Protein AF-0000000074541300 (afdb_homodimer)

InterPro domains:
  IPR025597 Protein of unknown function DUF4345 [PF14248] (5-123)

pLDDT: mean 95.95, std 5.57, range [66.25, 98.94]

Organism: Cytophaga hutchinsonii (strain ATCC 33406 / DSM 1761 / CIP 103989 / NBRC 15051 / NCIMB 9469 / D465) (NCBI:txid269798)

Structure (mmCIF, N/CA/C/O backbone):
data_AF-0000000074541300-model_v1
#
loop_
_entity.id
_entity.type
_entity.pdbx_description
1 polymer 'DUF4345 domain-containing protein'
#
loop_
_atom_site.group_PDB
_atom_site.id
_atom_site.type_symbol
_atom_site.label_atom_id
_atom_site.label_alt_id
_atom_site.label_comp_id
_atom_site.label_asym_id
_atom_site.label_entity_id
_atom_site.label_seq_id
_atom_site.pdbx_PDB_ins_code
_atom_site.Cartn_x
_atom_site.Cartn_y
_atom_site.Cartn_z
_atom_site.occupancy
_atom_site.B_iso_or_equiv
_atom_site.auth_seq_id
_atom_site.auth_comp_id
_atom_site.auth_asym_id
_atom_site.auth_atom_id
_atom_site.pdbx_PDB_model_num
ATOM 1 N N . MET A 1 1 ? -12.82 20.031 12.25 1 74.69 1 MET A N 1
ATOM 2 C CA . MET A 1 1 ? -13.203 19.078 13.289 1 74.69 1 MET A CA 1
ATOM 3 C C . MET A 1 1 ? -13.625 17.75 12.672 1 74.69 1 MET A C 1
ATOM 5 O O . MET A 1 1 ? -14.195 17.719 11.578 1 74.69 1 MET A O 1
ATOM 9 N N . LYS A 1 2 ? -13.203 16.594 13.375 1 81.56 2 LYS A N 1
ATOM 10 C CA . LYS A 1 2 ? -13.633 15.258 12.961 1 81.56 2 LYS A CA 1
ATOM 11 C C . LYS A 1 2 ? -15.109 15.031 13.273 1 81.56 2 LYS A C 1
ATOM 13 O O . LYS A 1 2 ? -15.531 15.188 14.422 1 81.56 2 LYS A O 1
ATOM 18 N N . THR A 1 3 ? -15.914 14.82 12.383 1 91.25 3 THR A N 1
ATOM 19 C CA . THR A 1 3 ? -17.328 14.516 12.555 1 91.25 3 THR A CA 1
ATOM 20 C C . THR A 1 3 ? -17.531 13.047 12.898 1 91.25 3 THR A C 1
ATOM 22 O O . THR A 1 3 ? -16.625 12.234 12.727 1 91.25 3 THR A O 1
ATOM 25 N N . LYS A 1 4 ? -18.797 12.734 13.391 1 95.56 4 LYS A N 1
ATOM 26 C CA . LYS A 1 4 ? -19.141 11.352 13.695 1 95.56 4 LYS A CA 1
ATOM 27 C C . LYS A 1 4 ? -19.078 10.477 12.445 1 95.56 4 LYS A C 1
ATOM 29 O O . LYS A 1 4 ? -18.672 9.32 12.516 1 95.56 4 LYS A O 1
ATOM 34 N N . ILE A 1 5 ? -19.484 11.031 11.336 1 96.38 5 ILE A N 1
ATOM 35 C CA . ILE A 1 5 ? -19.5 10.312 10.062 1 96.38 5 ILE A CA 1
ATOM 36 C C . ILE A 1 5 ? -18.078 9.953 9.656 1 96.38 5 ILE A C 1
ATOM 38 O O . ILE A 1 5 ? -17.797 8.82 9.258 1 96.38 5 ILE A O 1
ATOM 42 N N . THR A 1 6 ? -17.203 10.914 9.758 1 97.69 6 THR A N 1
ATOM 43 C CA . THR A 1 6 ? -15.797 10.68 9.422 1 97.69 6 THR A CA 1
ATOM 44 C C . THR A 1 6 ? -15.195 9.625 10.344 1 97.69 6 THR A C 1
ATOM 46 O O . THR A 1 6 ? -14.438 8.758 9.891 1 97.69 6 THR A O 1
ATOM 49 N N . ARG A 1 7 ? -15.539 9.727 11.562 1 97.69 7 ARG A N 1
ATOM 50 C CA . ARG A 1 7 ? -15.031 8.766 12.539 1 97.69 7 ARG A CA 1
ATOM 51 C C . ARG A 1 7 ? -15.477 7.344 12.188 1 97.69 7 ARG A C 1
ATOM 53 O O . ARG A 1 7 ? -14.656 6.43 12.125 1 97.69 7 ARG A O 1
ATOM 60 N N . PHE A 1 8 ? -16.672 7.129 12.016 1 98.19 8 PHE A N 1
ATOM 61 C CA . PHE A 1 8 ? -17.219 5.809 11.719 1 98.19 8 PHE A CA 1
ATOM 62 C C . PHE A 1 8 ? -16.672 5.289 10.391 1 98.19 8 PHE A C 1
ATOM 64 O O . PHE A 1 8 ? -16.422 4.09 10.242 1 98.19 8 PHE A O 1
ATOM 71 N N . PHE A 1 9 ? -16.625 6.211 9.445 1 98.75 9 PHE A N 1
ATOM 72 C CA . PHE A 1 9 ? -16.078 5.836 8.148 1 98.75 9 PHE A CA 1
ATOM 73 C C . PHE A 1 9 ? -14.648 5.312 8.305 1 98.75 9 PHE A C 1
ATOM 75 O O . PHE A 1 9 ? -14.312 4.246 7.773 1 98.75 9 PHE A O 1
ATOM 82 N N . LEU A 1 10 ? -13.797 6.012 9.016 1 98.88 10 LEU A N 1
ATOM 83 C CA . LEU A 1 10 ? -12.398 5.629 9.188 1 98.88 10 LEU A CA 1
ATOM 84 C C . LEU A 1 10 ? -12.289 4.32 9.961 1 98.88 10 LEU A C 1
ATOM 86 O O . LEU A 1 10 ? -11.406 3.506 9.688 1 98.88 10 LEU A O 1
ATOM 90 N N . MET A 1 11 ? -13.156 4.121 10.922 1 98.69 11 MET A N 1
ATOM 91 C CA . MET A 1 11 ? -13.148 2.855 11.656 1 98.69 11 MET A CA 1
ATOM 92 C C . MET A 1 11 ? -13.484 1.689 10.734 1 98.69 11 MET A C 1
ATOM 94 O O . MET A 1 11 ? -12.82 0.653 10.773 1 98.69 11 MET A O 1
ATOM 98 N N . PHE A 1 12 ? -14.484 1.91 9.891 1 98.75 12 PHE A N 1
ATOM 99 C CA . PHE A 1 12 ? -14.891 0.872 8.953 1 98.75 12 PHE A CA 1
ATOM 100 C C . PHE A 1 12 ? -13.789 0.596 7.938 1 98.75 12 PHE A C 1
ATOM 102 O O . PHE A 1 12 ? -13.43 -0.559 7.707 1 98.75 12 PHE A O 1
ATOM 109 N N . ALA A 1 13 ? -13.281 1.678 7.293 1 98.88 13 ALA A N 1
ATOM 110 C CA . ALA A 1 13 ? -12.219 1.554 6.293 1 98.88 13 ALA A CA 1
ATOM 111 C C . ALA A 1 13 ? -10.969 0.918 6.891 1 98.88 13 ALA A C 1
ATOM 113 O O . ALA A 1 13 ? -10.336 0.072 6.262 1 98.88 13 ALA A O 1
ATOM 114 N N . GLY A 1 14 ? -10.625 1.374 8.148 1 98.88 14 GLY A N 1
ATOM 115 C CA . GLY A 1 14 ? -9.469 0.818 8.828 1 98.88 14 GLY A CA 1
ATOM 116 C C . GLY A 1 14 ? -9.617 -0.656 9.148 1 98.88 14 GLY A C 1
ATOM 117 O O . GLY A 1 14 ? -8.695 -1.443 8.914 1 98.88 14 GLY A O 1
ATOM 118 N N . MET A 1 15 ? -10.758 -1.068 9.617 1 98.75 15 MET A N 1
ATOM 119 C CA . MET A 1 15 ? -11.008 -2.461 9.969 1 98.75 15 MET A CA 1
ATOM 120 C C . MET A 1 15 ? -10.984 -3.354 8.734 1 98.75 15 MET A C 1
ATOM 122 O O . MET A 1 15 ? -10.516 -4.492 8.789 1 98.75 15 MET A O 1
ATOM 126 N N . THR A 1 16 ? -11.555 -2.857 7.68 1 98.75 16 THR A N 1
ATOM 127 C CA . THR A 1 16 ? -11.516 -3.592 6.422 1 98.75 16 THR A CA 1
ATOM 128 C C . THR A 1 16 ? -10.078 -3.84 5.977 1 98.75 16 THR A C 1
ATOM 130 O O . THR A 1 16 ? -9.727 -4.961 5.613 1 98.75 16 THR A O 1
ATOM 133 N N . GLY A 1 17 ? -9.273 -2.803 6.016 1 98.75 17 GLY A N 1
ATOM 134 C CA . GLY A 1 17 ? -7.863 -2.939 5.672 1 98.75 17 GLY A CA 1
ATOM 135 C C . GLY A 1 17 ? -7.117 -3.891 6.59 1 98.75 17 GLY A C 1
ATOM 136 O O . GLY A 1 17 ? -6.285 -4.676 6.133 1 98.75 17 GLY A O 1
ATOM 137 N N . ILE A 1 18 ? -7.391 -3.805 7.867 1 98.88 18 ILE A N 1
ATOM 138 C CA . ILE A 1 18 ? -6.746 -4.676 8.844 1 98.88 18 ILE A CA 1
ATOM 139 C C . ILE A 1 18 ? -7.121 -6.129 8.57 1 98.88 18 ILE A C 1
ATOM 141 O O . ILE A 1 18 ? -6.258 -7.012 8.578 1 98.88 18 ILE A O 1
ATOM 145 N N . TYR A 1 19 ? -8.352 -6.359 8.305 1 98.69 19 TYR A N 1
ATOM 146 C CA . TYR A 1 19 ? -8.812 -7.723 8.062 1 98.69 19 TYR A CA 1
ATOM 147 C C . TYR A 1 19 ? -8.148 -8.312 6.824 1 98.69 19 TYR A C 1
ATOM 149 O O . TYR A 1 19 ? -7.578 -9.406 6.879 1 98.69 19 TYR A O 1
ATOM 157 N N . ILE A 1 20 ? -8.25 -7.664 5.719 1 98.31 20 ILE A N 1
ATOM 158 C CA . ILE A 1 20 ? -7.707 -8.164 4.457 1 98.31 20 ILE A CA 1
ATOM 159 C C . ILE A 1 20 ? -6.184 -8.25 4.555 1 98.31 20 ILE A C 1
ATOM 161 O O . ILE A 1 20 ? -5.594 -9.258 4.16 1 98.31 20 ILE A O 1
ATOM 165 N N . GLY A 1 21 ? -5.547 -7.238 5.102 1 98.81 21 GLY A N 1
ATOM 166 C CA . GLY A 1 21 ? -4.098 -7.223 5.25 1 98.81 21 GLY A CA 1
ATOM 167 C C . GLY A 1 21 ? -3.578 -8.344 6.129 1 98.81 21 GLY A C 1
ATOM 168 O O . GLY A 1 21 ? -2.588 -9 5.789 1 98.81 21 GLY A O 1
ATOM 169 N N . ALA A 1 22 ? -4.207 -8.523 7.246 1 98.81 22 ALA A N 1
ATOM 170 C CA . ALA A 1 22 ? -3.793 -9.594 8.148 1 98.81 22 ALA A CA 1
ATOM 171 C C . ALA A 1 22 ? -3.961 -10.961 7.496 1 98.81 22 ALA A C 1
ATOM 173 O O . ALA A 1 22 ? -3.131 -11.859 7.688 1 98.81 22 ALA A O 1
ATOM 174 N N . SER A 1 23 ? -5.031 -11.172 6.812 1 98.38 23 SER A N 1
ATOM 175 C CA . SER A 1 23 ? -5.262 -12.438 6.121 1 98.38 23 SER A CA 1
ATOM 176 C C . SER A 1 23 ? -4.172 -12.711 5.09 1 98.38 23 SER A C 1
ATOM 178 O O . SER A 1 23 ? -3.684 -13.836 4.98 1 98.38 23 SER A O 1
ATOM 180 N N . LEU A 1 24 ? -3.803 -11.688 4.336 1 98.12 24 LEU A N 1
ATOM 181 C CA . LEU A 1 24 ? -2.762 -11.828 3.324 1 98.12 24 LEU A CA 1
ATOM 182 C C . LEU A 1 24 ? -1.401 -12.07 3.973 1 98.12 24 LEU A C 1
ATOM 184 O O . LEU A 1 24 ? -0.572 -12.805 3.436 1 98.12 24 LEU A O 1
ATOM 188 N N . LEU A 1 25 ? -1.183 -11.461 5.082 1 98.69 25 LEU A N 1
ATOM 189 C CA . LEU A 1 25 ? 0.11 -11.57 5.75 1 98.69 25 LEU A CA 1
ATOM 190 C C . LEU A 1 25 ? 0.248 -12.922 6.438 1 98.69 25 LEU A C 1
ATOM 192 O O . LEU A 1 25 ? 1.29 -13.578 6.336 1 98.69 25 LEU A O 1
ATOM 196 N N . PHE A 1 26 ? -0.774 -13.398 7.066 1 98.38 26 PHE A N 1
ATOM 197 C CA . PHE A 1 26 ? -0.598 -14.523 7.98 1 98.38 26 PHE A CA 1
ATOM 198 C C . PHE A 1 26 ? -1.203 -15.789 7.398 1 98.38 26 PHE A C 1
ATOM 200 O O . PHE A 1 26 ? -0.82 -16.906 7.781 1 98.38 26 PHE A O 1
ATOM 207 N N . THR A 1 27 ? -2.203 -15.719 6.531 1 97.31 27 THR A N 1
ATOM 208 C CA . THR A 1 27 ? -2.83 -16.891 5.934 1 97.31 27 THR A CA 1
ATOM 209 C C . THR A 1 27 ? -3.021 -16.703 4.434 1 97.31 27 THR A C 1
ATOM 211 O O . THR A 1 27 ? -4.125 -16.875 3.916 1 97.31 27 THR A O 1
ATOM 214 N N . PRO A 1 28 ? -1.924 -16.438 3.752 1 97.19 28 PRO A N 1
ATOM 215 C CA . PRO A 1 28 ? -2.023 -16.078 2.334 1 97.19 28 PRO A CA 1
ATOM 216 C C . PRO A 1 28 ? -2.566 -17.219 1.476 1 97.19 28 PRO A C 1
ATOM 218 O O . PRO A 1 28 ? -3.33 -16.984 0.537 1 97.19 28 PRO A O 1
ATOM 221 N N . VAL A 1 29 ? -2.268 -18.469 1.775 1 96.31 29 VAL A N 1
ATOM 222 C CA . VAL A 1 29 ? -2.635 -19.609 0.945 1 96.31 29 VAL A CA 1
ATOM 223 C C . VAL A 1 29 ? -4.152 -19.766 0.934 1 96.31 29 VAL A C 1
ATOM 225 O O . VAL A 1 29 ? -4.773 -19.797 -0.131 1 96.31 29 VAL A O 1
ATOM 228 N N . SER A 1 30 ? -4.711 -19.859 2.1 1 95.19 30 SER A N 1
ATOM 229 C CA . SER A 1 30 ? -6.156 -20.047 2.188 1 95.19 30 SER A CA 1
ATOM 230 C C . SER A 1 30 ? -6.91 -18.812 1.719 1 95.19 30 SER A C 1
ATOM 232 O O . SER A 1 30 ? -7.941 -18.922 1.053 1 95.19 30 SER A O 1
ATOM 234 N N . PHE A 1 31 ? -6.426 -17.672 2.029 1 96.25 31 PHE A N 1
ATOM 235 C CA . PHE A 1 31 ? -7.098 -16.438 1.647 1 96.25 31 PHE A CA 1
ATOM 236 C C . PHE A 1 31 ? -7.109 -16.281 0.132 1 96.25 31 PHE A C 1
ATOM 238 O O . PHE A 1 31 ? -8.156 -15.984 -0.456 1 96.25 31 PHE A O 1
ATOM 245 N N . GLU A 1 32 ? -5.98 -16.422 -0.499 1 95.12 32 GLU A N 1
ATOM 246 C CA . GLU A 1 32 ? -5.898 -16.266 -1.949 1 95.12 32 GLU A CA 1
ATOM 247 C C . GLU A 1 32 ? -6.688 -17.359 -2.662 1 95.12 32 GLU A C 1
ATOM 249 O O . GLU A 1 32 ? -7.246 -17.141 -3.734 1 95.12 32 GLU A O 1
ATOM 254 N N . ALA A 1 33 ? -6.668 -18.578 -2.064 1 93.94 33 ALA A N 1
ATOM 255 C CA . ALA A 1 33 ? -7.461 -19.656 -2.637 1 93.94 33 ALA A CA 1
ATOM 256 C C . ALA A 1 33 ? -8.93 -19.266 -2.732 1 93.94 33 ALA A C 1
ATOM 258 O O . ALA A 1 33 ? -9.625 -19.641 -3.684 1 93.94 33 ALA A O 1
ATOM 259 N N . SER A 1 34 ? -9.398 -18.516 -1.767 1 92.5 34 SER A N 1
ATOM 260 C CA . SER A 1 34 ? -10.789 -18.078 -1.755 1 92.5 34 SER A CA 1
ATOM 261 C C . SER A 1 34 ? -11.078 -17.125 -2.91 1 92.5 34 SER A C 1
ATOM 263 O O . SER A 1 34 ? -12.234 -16.953 -3.299 1 92.5 34 SER A O 1
ATOM 265 N N . ALA A 1 35 ? -10.094 -16.578 -3.506 1 93.12 35 ALA A N 1
ATOM 266 C CA . ALA A 1 35 ? -10.234 -15.672 -4.645 1 93.12 35 ALA A CA 1
ATOM 267 C C . ALA A 1 35 ? -9.844 -16.359 -5.945 1 93.12 35 ALA A C 1
ATOM 269 O O . ALA A 1 35 ? -9.688 -15.703 -6.98 1 93.12 35 ALA A O 1
ATOM 270 N N . GLY A 1 36 ? -9.625 -17.641 -5.809 1 91.5 36 GLY A N 1
ATOM 271 C CA . GLY A 1 36 ? -9.312 -18.406 -7.004 1 91.5 36 GLY A CA 1
ATOM 272 C C . GLY A 1 36 ? -7.848 -18.328 -7.391 1 91.5 36 GLY A C 1
ATOM 273 O O . GLY A 1 36 ? -7.488 -18.562 -8.547 1 91.5 36 GLY A O 1
ATOM 274 N N . ILE A 1 37 ? -7.043 -17.922 -6.535 1 91.25 37 ILE A N 1
ATOM 275 C CA . ILE A 1 37 ? -5.605 -17.812 -6.773 1 91.25 37 ILE A CA 1
ATOM 276 C C . ILE A 1 37 ? -4.887 -18.969 -6.078 1 91.25 37 ILE A C 1
ATOM 278 O O . ILE A 1 37 ? -4.727 -18.969 -4.855 1 91.25 37 ILE A O 1
ATOM 282 N N . PRO A 1 38 ? -4.516 -19.891 -6.84 1 88 38 PRO A N 1
ATOM 283 C CA . PRO A 1 38 ? -3.736 -20.969 -6.227 1 88 38 PRO A CA 1
ATOM 284 C C . PRO A 1 38 ? -2.314 -20.547 -5.867 1 88 38 PRO A C 1
ATOM 286 O O . PRO A 1 38 ? -1.528 -20.203 -6.754 1 88 38 PRO A O 1
ATOM 289 N N . VAL A 1 39 ? -2.084 -20.359 -4.609 1 84.5 39 VAL A N 1
ATOM 290 C CA . VAL A 1 39 ? -0.738 -20.047 -4.145 1 84.5 39 VAL A CA 1
ATOM 291 C C . VAL A 1 39 ? 0.035 -21.344 -3.885 1 84.5 39 VAL A C 1
ATOM 293 O O . VAL A 1 39 ? -0.408 -22.188 -3.109 1 84.5 39 VAL A O 1
ATOM 296 N N . THR A 1 40 ? 0.885 -21.594 -4.75 1 77.62 40 THR A N 1
ATOM 297 C CA . THR A 1 40 ? 1.719 -22.781 -4.613 1 77.62 40 THR A CA 1
ATOM 298 C C . THR A 1 40 ? 2.742 -22.594 -3.498 1 77.62 40 THR A C 1
ATOM 300 O O . THR A 1 40 ? 2.754 -21.562 -2.822 1 77.62 40 THR A O 1
ATOM 303 N N . ASP A 1 41 ? 3.551 -23.594 -3.258 1 85.94 41 ASP A N 1
ATOM 304 C CA . ASP A 1 41 ? 4.656 -23.594 -2.305 1 85.94 41 ASP A CA 1
ATOM 305 C C . ASP A 1 41 ? 5.824 -22.75 -2.82 1 85.94 41 ASP A C 1
ATOM 307 O O . ASP A 1 41 ? 6.98 -23.031 -2.504 1 85.94 41 ASP A O 1
ATOM 311 N N . ASN A 1 42 ? 5.445 -21.719 -3.541 1 92.38 42 ASN A N 1
ATOM 312 C CA . ASN A 1 42 ? 6.488 -20.828 -4.031 1 92.38 42 ASN A CA 1
ATOM 313 C C . ASN A 1 42 ? 6.82 -19.734 -3.012 1 92.38 42 ASN A C 1
ATOM 315 O O . ASN A 1 42 ? 6.059 -18.781 -2.842 1 92.38 42 ASN A O 1
ATOM 319 N N . VAL A 1 43 ? 7.977 -19.844 -2.475 1 96.44 43 VAL A N 1
ATOM 320 C CA . VAL A 1 43 ? 8.422 -18.969 -1.396 1 96.44 43 VAL A CA 1
ATOM 321 C C . VAL A 1 43 ? 8.492 -17.531 -1.894 1 96.44 43 VAL A C 1
ATOM 323 O O . VAL A 1 43 ? 8.211 -16.594 -1.143 1 96.44 43 VAL A O 1
ATOM 326 N N . ASN A 1 44 ? 8.844 -17.312 -3.189 1 97.12 44 ASN A N 1
ATOM 327 C CA . ASN A 1 44 ? 8.922 -15.969 -3.764 1 97.12 44 ASN A CA 1
ATOM 328 C C . ASN A 1 44 ? 7.551 -15.312 -3.85 1 97.12 44 ASN A C 1
ATOM 330 O O . ASN A 1 44 ? 7.395 -14.141 -3.512 1 97.12 44 ASN A O 1
ATOM 334 N N . LEU A 1 45 ? 6.605 -16.078 -4.328 1 95.5 45 LEU A N 1
ATOM 335 C CA . LEU A 1 45 ? 5.246 -15.57 -4.43 1 95.5 45 LEU A CA 1
ATOM 336 C C . LEU A 1 45 ? 4.668 -15.281 -3.045 1 95.5 45 LEU A C 1
ATOM 338 O O . LEU A 1 45 ? 3.994 -14.273 -2.844 1 95.5 45 LEU A O 1
ATOM 342 N N . LEU A 1 46 ? 4.922 -16.188 -2.092 1 97.12 46 LEU A N 1
ATOM 343 C CA . LEU A 1 46 ? 4.457 -15.984 -0.726 1 97.12 46 LEU A CA 1
ATOM 344 C C . LEU A 1 46 ? 5.055 -14.711 -0.135 1 97.12 46 LEU A C 1
ATOM 346 O O . LEU A 1 46 ? 4.359 -13.953 0.538 1 97.12 46 LEU A O 1
ATOM 350 N N . SER A 1 47 ? 6.34 -14.508 -0.357 1 97.94 47 SER A N 1
ATOM 351 C CA . SER A 1 47 ? 6.996 -13.289 0.111 1 97.94 47 SER A CA 1
ATOM 352 C C . SER A 1 47 ? 6.312 -12.039 -0.447 1 97.94 47 SER A C 1
ATOM 354 O O . SER A 1 47 ? 6.094 -11.07 0.278 1 97.94 47 SER A O 1
ATOM 356 N N . GLU A 1 48 ? 5.965 -12.023 -1.735 1 96.62 48 GLU A N 1
ATOM 357 C CA . GLU A 1 48 ? 5.293 -10.914 -2.398 1 96.62 48 GLU A CA 1
ATOM 358 C C . GLU A 1 48 ? 3.912 -10.656 -1.795 1 96.62 48 GLU A C 1
ATOM 360 O O . GLU A 1 48 ? 3.547 -9.516 -1.521 1 96.62 48 GLU A O 1
ATOM 365 N N . ILE A 1 49 ? 3.119 -11.703 -1.603 1 97.06 49 ILE A N 1
ATOM 366 C CA . I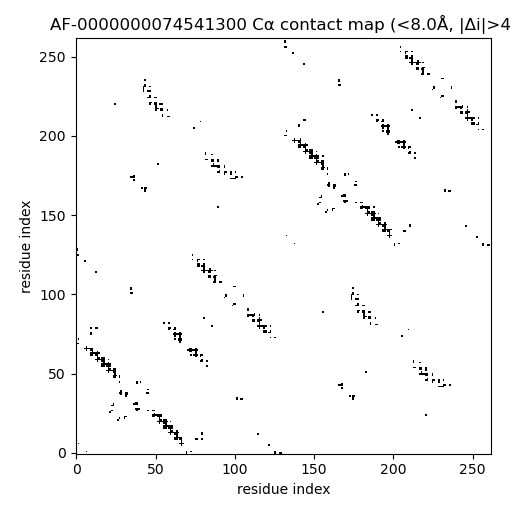LE A 1 49 ? 1.752 -11.586 -1.107 1 97.06 49 ILE A CA 1
ATOM 367 C C . ILE A 1 49 ? 1.767 -11.125 0.346 1 97.06 49 ILE A C 1
ATOM 369 O O . ILE A 1 49 ? 1.027 -10.211 0.72 1 97.06 49 ILE A O 1
ATOM 373 N N . ARG A 1 50 ? 2.623 -11.703 1.185 1 98.38 50 ARG A N 1
ATOM 374 C CA . ARG A 1 50 ? 2.705 -11.32 2.59 1 98.38 50 ARG A CA 1
ATOM 375 C C . ARG A 1 50 ? 3.148 -9.867 2.734 1 98.38 50 ARG A C 1
ATOM 377 O O . ARG A 1 50 ? 2.656 -9.148 3.605 1 98.38 50 ARG A O 1
ATOM 384 N N . SER A 1 51 ? 4.09 -9.477 1.904 1 98.56 51 SER A N 1
ATOM 385 C CA . SER A 1 51 ? 4.586 -8.109 2.018 1 98.56 51 SER A CA 1
ATOM 386 C C . SER A 1 51 ? 3.512 -7.094 1.644 1 98.56 51 SER A C 1
ATOM 388 O O . SER A 1 51 ? 3.355 -6.074 2.314 1 98.56 51 SER A O 1
ATOM 390 N N . SER A 1 52 ? 2.775 -7.332 0.555 1 98.25 52 SER A N 1
ATOM 391 C CA . SER A 1 52 ? 1.663 -6.461 0.185 1 98.25 52 SER A CA 1
ATOM 392 C C . SER A 1 52 ? 0.575 -6.473 1.253 1 98.25 52 SER A C 1
ATOM 394 O O . SER A 1 52 ? 0.006 -5.426 1.576 1 98.25 52 SER A O 1
ATOM 396 N N . GLY A 1 53 ? 0.293 -7.66 1.76 1 98.62 53 GLY A N 1
ATOM 397 C CA . GLY A 1 53 ? -0.691 -7.785 2.824 1 98.62 53 GLY A CA 1
ATOM 398 C C . GLY A 1 53 ? -0.302 -7.039 4.086 1 98.62 53 GLY A C 1
ATOM 399 O O . GLY A 1 53 ? -1.131 -6.359 4.691 1 98.62 53 GLY A O 1
ATOM 400 N N . GLY A 1 54 ? 0.924 -7.203 4.535 1 98.88 54 GLY A N 1
ATOM 401 C CA . GLY A 1 54 ? 1.411 -6.496 5.711 1 98.88 54 GLY A CA 1
ATOM 402 C C . GLY A 1 54 ? 1.35 -4.988 5.562 1 98.88 54 GLY A C 1
ATOM 403 O O . GLY A 1 54 ? 1.105 -4.273 6.539 1 98.88 54 GLY A O 1
ATOM 404 N N . THR A 1 55 ? 1.643 -4.527 4.367 1 98.88 55 THR A N 1
ATOM 405 C CA . THR A 1 55 ? 1.554 -3.096 4.113 1 98.88 55 THR A CA 1
ATOM 406 C C . THR A 1 55 ? 0.112 -2.611 4.246 1 98.88 55 THR A C 1
ATOM 408 O O . THR A 1 55 ? -0.143 -1.552 4.82 1 98.88 55 THR A O 1
ATOM 411 N N . LEU A 1 56 ? -0.844 -3.398 3.709 1 98.88 56 LEU A N 1
ATOM 412 C CA . LEU A 1 56 ? -2.254 -3.061 3.865 1 98.88 56 LEU A CA 1
ATOM 413 C C . LEU A 1 56 ? -2.668 -3.119 5.332 1 98.88 56 LEU A C 1
ATOM 415 O O . LEU A 1 56 ? -3.461 -2.293 5.793 1 98.88 56 LEU A O 1
ATOM 419 N N . LEU A 1 57 ? -2.156 -4.074 6.047 1 98.88 57 LEU A N 1
ATOM 420 C CA . LEU A 1 57 ? -2.422 -4.176 7.477 1 98.88 57 LEU A CA 1
ATOM 421 C C . LEU A 1 57 ? -1.957 -2.922 8.211 1 98.88 57 LEU A C 1
ATOM 423 O O . LEU A 1 57 ? -2.699 -2.355 9.016 1 98.88 57 LEU A O 1
ATOM 427 N N . ALA A 1 58 ? -0.757 -2.516 7.965 1 98.88 58 ALA A N 1
ATOM 428 C CA . ALA A 1 58 ? -0.205 -1.317 8.594 1 98.88 58 ALA A CA 1
ATOM 429 C C . ALA A 1 58 ? -1.03 -0.083 8.242 1 98.88 58 ALA A C 1
ATOM 431 O O . ALA A 1 58 ? -1.305 0.755 9.109 1 98.88 58 ALA A O 1
ATOM 432 N N . ALA A 1 59 ? -1.38 0.031 6.973 1 98.88 59 ALA A N 1
ATOM 433 C CA . ALA A 1 59 ? -2.223 1.146 6.547 1 98.88 59 ALA A CA 1
ATOM 434 C C . ALA A 1 59 ? -3.566 1.123 7.266 1 98.88 59 ALA A C 1
ATOM 436 O O . ALA A 1 59 ? -4.062 2.164 7.707 1 98.88 59 ALA A O 1
ATOM 437 N N . GLY A 1 60 ? -4.184 -0.073 7.293 1 98.94 60 GLY A N 1
ATOM 438 C CA . GLY A 1 60 ? -5.449 -0.209 7.996 1 98.94 60 GLY A CA 1
ATOM 439 C C . GLY A 1 60 ? -5.379 0.237 9.445 1 98.94 60 GLY A C 1
ATOM 440 O O . GLY A 1 60 ? -6.301 0.884 9.945 1 98.94 60 GLY A O 1
ATOM 441 N N . MET A 1 61 ? -4.32 -0.112 10.109 1 98.88 61 MET A N 1
ATOM 442 C CA . MET A 1 61 ? -4.129 0.297 11.5 1 98.88 61 MET A CA 1
ATOM 443 C C . MET A 1 61 ? -4.043 1.815 11.609 1 98.88 61 MET A C 1
ATOM 445 O O . MET A 1 61 ? -4.652 2.41 12.5 1 98.88 61 MET A O 1
ATOM 449 N N . LEU A 1 62 ? -3.232 2.436 10.773 1 98.75 62 LEU A N 1
ATOM 450 C CA . LEU A 1 62 ? -3.113 3.889 10.789 1 98.75 62 LEU A CA 1
ATOM 451 C C . LEU A 1 62 ? -4.465 4.551 10.539 1 98.75 62 LEU A C 1
ATOM 453 O O . LEU A 1 62 ? -4.82 5.523 11.211 1 98.75 62 LEU A O 1
ATOM 457 N N . ILE A 1 63 ? -5.191 4.016 9.539 1 98.88 63 ILE A N 1
ATOM 458 C CA . ILE A 1 63 ? -6.512 4.543 9.211 1 98.88 63 ILE A CA 1
ATOM 459 C C . ILE A 1 63 ? -7.438 4.418 10.422 1 98.88 63 ILE A C 1
ATOM 461 O O . ILE A 1 63 ? -8.148 5.363 10.766 1 98.88 63 ILE A O 1
ATOM 465 N N . LEU A 1 64 ? -7.398 3.277 11.062 1 98.81 64 LEU A N 1
ATOM 466 C CA . LEU A 1 64 ? -8.227 3.043 12.242 1 98.81 64 LEU A CA 1
ATOM 467 C C . LEU A 1 64 ? -7.879 4.031 13.352 1 98.81 64 LEU A C 1
ATOM 469 O O . LEU A 1 64 ? -8.766 4.555 14.023 1 98.81 64 LEU A O 1
ATOM 473 N N . ILE A 1 65 ? -6.629 4.27 13.586 1 98.31 65 ILE A N 1
ATOM 474 C CA . ILE A 1 65 ? -6.172 5.199 14.609 1 98.31 65 ILE A CA 1
ATOM 475 C C . ILE A 1 65 ? -6.73 6.594 14.336 1 98.31 65 ILE A C 1
ATOM 477 O O . ILE A 1 65 ? -7.074 7.324 15.266 1 98.31 65 ILE A O 1
ATOM 481 N N . GLY A 1 66 ? -6.836 6.969 13.047 1 97.5 66 GLY A N 1
ATOM 482 C CA . GLY A 1 66 ? -7.395 8.258 12.68 1 97.5 66 GLY A CA 1
ATOM 483 C C . GLY A 1 66 ? -8.859 8.406 13.062 1 97.5 66 GLY A C 1
ATOM 484 O O . GLY A 1 66 ? -9.359 9.523 13.195 1 97.5 66 GLY A O 1
ATOM 485 N N . GLY A 1 67 ? -9.523 7.289 13.188 1 97.06 67 GLY A N 1
ATOM 486 C CA . GLY A 1 67 ? -10.898 7.312 13.648 1 97.06 67 GLY A CA 1
ATOM 487 C C . GLY A 1 67 ? -11.023 7.598 15.133 1 97.06 67 GLY A C 1
ATOM 488 O O . GLY A 1 67 ? -12.055 8.094 15.594 1 97.06 67 GLY A O 1
ATOM 489 N N . PHE A 1 68 ? -9.969 7.367 15.898 1 96.81 68 PHE A N 1
ATOM 490 C CA . PHE A 1 68 ? -10.008 7.535 17.344 1 96.81 68 PHE A CA 1
ATOM 491 C C . PHE A 1 68 ? -9.242 8.781 17.766 1 96.81 68 PHE A C 1
ATOM 493 O O . PHE A 1 68 ? -9.539 9.383 18.797 1 96.81 68 PHE A O 1
ATOM 500 N N . ARG A 1 69 ? -8.289 9.117 17.047 1 96.12 69 ARG A N 1
ATOM 501 C CA . ARG A 1 69 ? -7.441 10.258 17.391 1 96.12 69 ARG A CA 1
ATOM 502 C C . ARG A 1 69 ? -7.598 11.375 16.359 1 96.12 69 ARG A C 1
ATOM 504 O O . ARG A 1 69 ? -7.113 11.266 15.234 1 96.12 69 ARG A O 1
ATOM 511 N N . ILE A 1 70 ? -8.086 12.477 16.797 1 94.19 70 ILE A N 1
ATOM 512 C CA . ILE A 1 70 ? -8.422 13.586 15.906 1 94.19 70 ILE A CA 1
ATOM 513 C C . ILE A 1 70 ? -7.148 14.125 15.258 1 94.19 70 ILE A C 1
ATOM 515 O O . ILE A 1 70 ? -7.168 14.539 14.094 1 94.19 70 ILE A O 1
ATOM 519 N N . ALA A 1 71 ? -6.062 14.094 15.945 1 93.44 71 ALA A N 1
ATOM 520 C CA . ALA A 1 71 ? -4.797 14.633 15.453 1 93.44 71 ALA A CA 1
ATOM 521 C C . ALA A 1 71 ? -4.309 13.852 14.234 1 93.44 71 ALA A C 1
ATOM 523 O O . ALA A 1 71 ? -3.496 14.359 13.453 1 93.44 71 ALA A O 1
ATOM 524 N N . MET A 1 72 ? -4.871 12.648 14.016 1 95.81 72 MET A N 1
ATOM 525 C CA . MET A 1 72 ? -4.379 11.781 12.953 1 95.81 72 MET A CA 1
ATOM 526 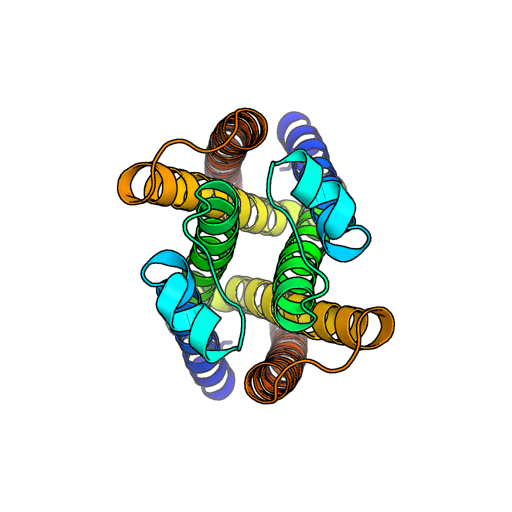C C . MET A 1 72 ? -5.418 11.648 11.836 1 95.81 72 MET A C 1
ATOM 528 O O . MET A 1 72 ? -5.199 10.922 10.867 1 95.81 72 MET A O 1
ATOM 532 N N . THR A 1 73 ? -6.477 12.359 11.953 1 97 73 THR A N 1
ATOM 533 C CA . THR A 1 73 ? -7.602 12.172 11.039 1 97 73 THR A CA 1
ATOM 534 C C . THR A 1 73 ? -7.207 12.555 9.609 1 97 73 THR A C 1
ATOM 536 O O . THR A 1 73 ? -7.52 11.836 8.664 1 97 73 THR A O 1
ATOM 539 N N . ARG A 1 74 ? -6.52 13.641 9.461 1 96.12 74 ARG A N 1
ATOM 540 C CA . ARG A 1 74 ? -6.125 14.07 8.125 1 96.12 74 ARG A CA 1
ATOM 541 C C . ARG A 1 74 ? -5.203 13.047 7.473 1 96.12 74 ARG A C 1
ATOM 543 O O . ARG A 1 74 ? -5.402 12.68 6.312 1 96.12 74 ARG A O 1
ATOM 550 N N . THR A 1 75 ? -4.191 12.609 8.211 1 96.62 75 THR A N 1
ATOM 551 C CA . THR A 1 75 ? -3.252 11.609 7.719 1 96.62 75 THR A CA 1
ATOM 552 C C . THR A 1 75 ? -3.979 10.32 7.359 1 96.62 75 THR A C 1
ATOM 554 O O . THR A 1 75 ? -3.699 9.711 6.324 1 96.62 75 THR A O 1
ATOM 557 N N . ALA A 1 76 ? -4.879 9.945 8.211 1 98.38 76 ALA A N 1
ATOM 558 C CA . ALA A 1 76 ? -5.652 8.727 7.973 1 98.38 76 ALA A CA 1
ATOM 559 C C . ALA A 1 76 ? -6.469 8.836 6.691 1 98.38 76 ALA A C 1
ATOM 561 O O . ALA A 1 76 ? -6.559 7.879 5.918 1 98.38 76 ALA A O 1
ATOM 562 N N . LEU A 1 77 ? -7.078 9.992 6.473 1 98.62 77 LEU A N 1
ATOM 563 C CA . LEU A 1 77 ? -7.879 10.203 5.273 1 98.62 77 LEU A CA 1
ATOM 564 C C . LEU A 1 77 ? -7 10.188 4.027 1 98.62 77 LEU A C 1
ATOM 566 O O . LEU A 1 77 ? -7.406 9.68 2.98 1 98.62 77 LEU A O 1
ATOM 570 N N . ILE A 1 78 ? -5.82 10.711 4.094 1 98.38 78 ILE A N 1
ATOM 571 C CA . ILE A 1 78 ? -4.887 10.695 2.971 1 98.38 78 ILE A CA 1
ATOM 572 C C . ILE A 1 78 ? -4.488 9.258 2.654 1 98.38 78 ILE A C 1
ATOM 574 O O . ILE A 1 78 ? -4.527 8.836 1.495 1 98.38 78 ILE A O 1
ATOM 578 N N . VAL A 1 79 ? -4.156 8.508 3.701 1 98.62 79 VAL A N 1
ATOM 579 C CA . VAL A 1 79 ? -3.711 7.133 3.529 1 98.62 79 VAL A CA 1
ATOM 580 C C . VAL A 1 79 ? -4.867 6.277 3.012 1 98.62 79 VAL A C 1
ATOM 582 O O . VAL A 1 79 ? -4.68 5.445 2.117 1 98.62 79 VAL A O 1
ATOM 585 N N . SER A 1 80 ? -6.043 6.492 3.58 1 98.88 80 SER A N 1
ATOM 586 C CA . SER A 1 80 ? -7.219 5.766 3.113 1 98.88 80 SER A CA 1
ATOM 587 C C . SER A 1 80 ? -7.52 6.078 1.652 1 98.88 80 SER A C 1
ATOM 589 O O . SER A 1 80 ? -7.809 5.176 0.866 1 98.88 80 SER A O 1
ATOM 591 N N . SER A 1 81 ? -7.5 7.344 1.298 1 98.88 81 SER A N 1
ATOM 592 C CA . SER A 1 81 ? -7.73 7.75 -0.084 1 98.88 81 SER A CA 1
ATOM 593 C C . SER A 1 81 ? -6.707 7.125 -1.023 1 98.88 81 SER A C 1
ATOM 595 O O . SER A 1 81 ? -7.062 6.609 -2.086 1 98.88 81 SER A O 1
ATOM 597 N N . LEU A 1 82 ? -5.465 7.18 -0.615 1 98.81 82 LEU A N 1
ATOM 598 C CA . LEU A 1 82 ? -4.371 6.66 -1.426 1 98.81 82 LEU A CA 1
ATOM 599 C C . LEU A 1 82 ? -4.52 5.156 -1.638 1 98.81 82 LEU A C 1
ATOM 601 O O . LEU A 1 82 ? -4.516 4.684 -2.775 1 98.81 82 LEU A O 1
ATOM 605 N N . PHE A 1 83 ? -4.648 4.375 -0.563 1 98.88 83 PHE A N 1
ATOM 606 C CA . PHE A 1 83 ? -4.668 2.92 -0.621 1 98.88 83 PHE A CA 1
ATOM 607 C C . PHE A 1 83 ? -5.895 2.424 -1.376 1 98.88 83 PHE A C 1
ATOM 609 O O . PHE A 1 83 ? -5.77 1.692 -2.361 1 98.88 83 PHE A O 1
ATOM 616 N N . TYR A 1 84 ? -7.086 2.846 -0.998 1 98.94 84 TYR A N 1
ATOM 617 C CA . TYR A 1 84 ? -8.305 2.26 -1.549 1 98.94 84 TYR A CA 1
ATOM 618 C C . TYR A 1 84 ? -8.531 2.719 -2.984 1 98.94 84 TYR A C 1
ATOM 620 O O . TYR A 1 84 ? -8.945 1.931 -3.836 1 98.94 84 TYR A O 1
ATOM 628 N N . SER A 1 85 ? -8.312 3.957 -3.307 1 98.88 85 SER A N 1
ATOM 629 C CA . SER A 1 85 ? -8.477 4.398 -4.688 1 98.88 85 SER A CA 1
ATOM 630 C C . SER A 1 85 ? -7.453 3.734 -5.605 1 98.88 85 SER A C 1
ATOM 632 O O . SER A 1 85 ? -7.793 3.311 -6.711 1 98.88 85 SER A O 1
ATOM 634 N N . ALA A 1 86 ? -6.195 3.668 -5.164 1 98.88 86 ALA A N 1
ATOM 635 C CA . ALA A 1 86 ? -5.156 3.078 -6.004 1 98.88 86 ALA A CA 1
ATOM 636 C C . ALA A 1 86 ? -5.422 1.595 -6.242 1 98.88 86 ALA A C 1
ATOM 638 O O . ALA A 1 86 ? -5.277 1.106 -7.367 1 98.88 86 ALA A O 1
ATOM 639 N N . TYR A 1 87 ? -5.758 0.844 -5.176 1 98.81 87 TYR A N 1
ATOM 640 C CA . TYR A 1 87 ? -6.109 -0.562 -5.352 1 98.81 87 TYR A CA 1
ATOM 641 C C . TYR A 1 87 ? -7.242 -0.721 -6.359 1 98.81 87 TYR A C 1
ATOM 643 O O . TYR A 1 87 ? -7.121 -1.485 -7.32 1 98.81 87 TYR A O 1
ATOM 651 N N . GLY A 1 88 ? -8.32 0.017 -6.117 1 98.81 88 GLY A N 1
ATOM 652 C CA . GLY A 1 88 ? -9.492 -0.101 -6.973 1 98.81 88 GLY A CA 1
ATOM 653 C C . GLY A 1 88 ? -9.211 0.268 -8.414 1 98.81 88 GLY A C 1
ATOM 654 O O . GLY A 1 88 ? -9.586 -0.469 -9.328 1 98.81 88 GLY A O 1
ATOM 655 N N . ILE A 1 89 ? -8.617 1.388 -8.672 1 98.88 89 ILE A N 1
ATOM 656 C CA . ILE A 1 89 ? -8.312 1.853 -10.023 1 98.88 89 ILE A CA 1
ATOM 657 C C . ILE A 1 89 ? -7.383 0.858 -10.719 1 98.88 89 ILE A C 1
ATOM 659 O O . ILE A 1 89 ? -7.551 0.567 -11.906 1 98.88 89 ILE A O 1
ATOM 663 N N . SER A 1 90 ? -6.402 0.341 -10.062 1 98.88 90 SER A N 1
ATOM 664 C CA . SER A 1 90 ? -5.473 -0.634 -10.625 1 98.88 90 SER A CA 1
ATOM 665 C C . SER A 1 90 ? -6.191 -1.921 -11.008 1 98.88 90 SER A C 1
ATOM 667 O O . SER A 1 90 ? -5.852 -2.549 -12.016 1 98.88 90 SER A O 1
ATOM 669 N N . ARG A 1 91 ? -7.168 -2.359 -10.188 1 98.69 91 ARG A N 1
ATOM 670 C CA . ARG A 1 91 ? -7.957 -3.533 -10.547 1 98.69 91 ARG A CA 1
ATOM 671 C C . ARG A 1 91 ? -8.781 -3.27 -11.805 1 98.69 91 ARG A C 1
ATOM 673 O O . ARG A 1 91 ? -9.008 -4.176 -12.609 1 98.69 91 ARG A O 1
ATOM 680 N N . VAL A 1 92 ? -9.32 -2.08 -11.906 1 98.81 92 VAL A N 1
ATOM 681 C CA . VAL A 1 92 ? -10.047 -1.728 -13.125 1 98.81 92 VAL A CA 1
ATOM 682 C C . VAL A 1 92 ? -9.102 -1.805 -14.328 1 98.81 92 VAL A C 1
ATOM 684 O O . VAL A 1 92 ? -9.469 -2.32 -15.383 1 98.81 92 VAL A O 1
ATOM 687 N N . ILE A 1 93 ? -7.875 -1.259 -14.188 1 98.75 93 ILE A N 1
ATOM 688 C CA . ILE A 1 93 ? -6.863 -1.366 -15.234 1 98.75 93 ILE A CA 1
ATOM 689 C C . ILE A 1 93 ? -6.605 -2.838 -15.555 1 98.75 93 ILE A C 1
ATOM 691 O O . ILE A 1 93 ? -6.527 -3.221 -16.719 1 98.75 93 ILE A O 1
ATOM 695 N N . SER A 1 94 ? -6.469 -3.67 -14.492 1 98.56 94 SER A N 1
ATOM 696 C CA . SER A 1 94 ? -6.258 -5.102 -14.68 1 98.56 94 SER A CA 1
ATOM 697 C C . SER A 1 94 ? -7.406 -5.734 -15.461 1 98.56 94 SER A C 1
ATOM 699 O O . SER A 1 94 ? -7.18 -6.578 -16.328 1 98.56 94 SER A O 1
ATOM 701 N N . ILE A 1 95 ? -8.664 -5.371 -15.148 1 98.38 95 ILE A N 1
ATOM 702 C CA . ILE A 1 95 ? -9.836 -5.898 -15.836 1 98.38 95 ILE A CA 1
ATOM 703 C C . ILE A 1 95 ? -9.758 -5.555 -17.328 1 98.38 95 ILE A C 1
ATOM 705 O O . ILE A 1 95 ? -10.055 -6.391 -18.172 1 98.38 95 ILE A O 1
ATOM 709 N N . LEU A 1 96 ? -9.375 -4.371 -17.625 1 98.19 96 LEU A N 1
ATOM 710 C CA . LEU A 1 96 ? -9.289 -3.92 -19.016 1 98.19 96 LEU A CA 1
ATOM 711 C C . LEU A 1 96 ? -8.18 -4.66 -19.75 1 98.19 96 LEU A C 1
ATOM 713 O O . LEU A 1 96 ? -8.32 -4.961 -20.938 1 98.19 96 LEU A O 1
ATOM 717 N N . ILE A 1 97 ? -7.102 -5.004 -19.125 1 97.19 97 ILE A N 1
ATOM 718 C CA . ILE A 1 97 ? -5.922 -5.594 -19.75 1 97.19 97 ILE A CA 1
ATOM 719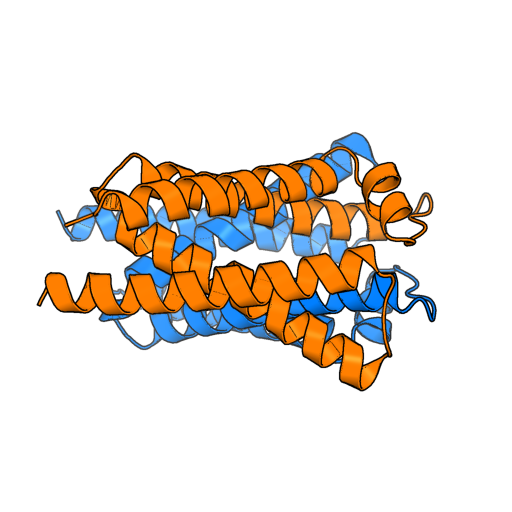 C C . ILE A 1 97 ? -6.047 -7.117 -19.75 1 97.19 97 ILE A C 1
ATOM 721 O O . ILE A 1 97 ? -5.73 -7.773 -20.75 1 97.19 97 ILE A O 1
ATOM 725 N N . ASP A 1 98 ? -6.539 -7.695 -18.625 1 97.62 98 ASP A N 1
ATOM 726 C CA . ASP A 1 98 ? -6.398 -9.133 -18.406 1 97.62 98 ASP A CA 1
ATOM 727 C C . ASP A 1 98 ? -7.754 -9.836 -18.484 1 97.62 98 ASP A C 1
ATOM 729 O O . ASP A 1 98 ? -7.82 -11.055 -18.656 1 97.62 98 ASP A O 1
ATOM 733 N N . GLY A 1 99 ? -8.773 -9.086 -18.266 1 97.38 99 GLY A N 1
ATOM 734 C CA . GLY A 1 99 ? -10.102 -9.68 -18.234 1 97.38 99 GLY A CA 1
ATOM 735 C C . GLY A 1 99 ? -10.727 -9.688 -16.859 1 97.38 99 GLY A C 1
ATOM 736 O O . GLY A 1 99 ? -10.094 -9.266 -15.883 1 97.38 99 GLY A O 1
ATOM 737 N N . LEU A 1 100 ? -11.984 -10.18 -16.781 1 97.5 100 LEU A N 1
ATOM 738 C CA . LEU A 1 100 ? -12.773 -10.156 -15.555 1 97.5 100 LEU A CA 1
ATOM 739 C C . LEU A 1 100 ? -12.305 -11.234 -14.586 1 97.5 100 LEU A C 1
ATOM 741 O O . LEU A 1 100 ? -12.234 -12.406 -14.945 1 97.5 100 LEU A O 1
ATOM 745 N N . PRO A 1 101 ? -11.945 -10.812 -13.383 1 97.5 101 PRO A N 1
ATOM 746 C CA . PRO A 1 101 ? -11.562 -11.82 -12.383 1 97.5 101 PRO A CA 1
ATOM 747 C C . PRO A 1 101 ? -12.773 -12.469 -11.719 1 97.5 101 PRO A C 1
ATOM 749 O O . PRO A 1 101 ? -13.906 -12.281 -12.164 1 97.5 101 PRO A O 1
ATOM 752 N N . ASN A 1 102 ? -12.461 -13.305 -10.719 1 95.88 102 ASN A N 1
ATOM 753 C CA . ASN A 1 102 ? -13.516 -13.984 -9.977 1 95.88 102 ASN A CA 1
ATOM 754 C C . ASN A 1 102 ? -14.43 -12.992 -9.258 1 95.88 102 ASN A C 1
ATOM 756 O O . ASN A 1 102 ? -14.039 -11.852 -9.016 1 95.88 102 ASN A O 1
ATOM 760 N N . ILE A 1 103 ? -15.641 -13.406 -8.883 1 95.69 103 ILE A N 1
ATOM 761 C CA . ILE A 1 103 ? -16.672 -12.523 -8.359 1 95.69 103 ILE A CA 1
ATOM 762 C C . ILE A 1 103 ? -16.203 -11.883 -7.055 1 95.69 103 ILE A C 1
ATOM 764 O O . ILE A 1 103 ? -16.531 -10.734 -6.766 1 95.69 103 ILE A O 1
ATOM 768 N N . SER A 1 104 ? -15.492 -12.602 -6.223 1 95.19 104 SER A N 1
ATOM 769 C CA . SER A 1 104 ? -15 -12.047 -4.969 1 95.19 104 SER A CA 1
ATOM 770 C C . SER A 1 104 ? -14.109 -10.836 -5.211 1 95.19 104 SER A C 1
ATOM 772 O O . SER A 1 104 ? -14.188 -9.844 -4.488 1 95.19 104 SER A O 1
ATOM 774 N N . LEU A 1 105 ? -13.289 -10.883 -6.289 1 97.06 105 LEU A N 1
ATOM 775 C CA . LEU A 1 105 ? -12.383 -9.789 -6.605 1 97.06 105 LEU A CA 1
ATOM 776 C C . LEU A 1 105 ? -13.141 -8.625 -7.246 1 97.06 105 LEU A C 1
ATOM 778 O O . LEU A 1 105 ? -12.781 -7.461 -7.051 1 97.06 105 LEU A O 1
ATOM 782 N N . VAL A 1 106 ? -14.211 -8.914 -7.953 1 97.5 106 VAL A N 1
ATOM 783 C CA . VAL A 1 106 ? -15.055 -7.863 -8.516 1 97.5 106 VAL A CA 1
ATOM 784 C C . VAL A 1 106 ? -15.719 -7.078 -7.391 1 97.5 106 VAL A C 1
ATOM 786 O O . VAL A 1 106 ? -15.766 -5.844 -7.43 1 97.5 106 VAL A O 1
ATOM 789 N N . LEU A 1 107 ? -16.188 -7.789 -6.398 1 96.62 107 LEU A N 1
ATOM 790 C CA . LEU A 1 107 ? -16.844 -7.145 -5.266 1 96.62 107 LEU A CA 1
ATOM 791 C C . LEU A 1 107 ? -15.852 -6.32 -4.461 1 96.62 107 LEU A C 1
ATOM 793 O O . LEU A 1 107 ? -16.188 -5.227 -3.99 1 96.62 107 LEU A O 1
ATOM 797 N N . ILE A 1 108 ? -14.711 -6.887 -4.277 1 96.69 108 ILE A N 1
ATOM 798 C CA . ILE A 1 108 ? -13.656 -6.156 -3.572 1 96.69 108 ILE A CA 1
ATOM 799 C C . ILE A 1 108 ? -13.32 -4.879 -4.336 1 96.69 108 ILE A C 1
ATOM 801 O O . ILE A 1 108 ? -13.125 -3.818 -3.734 1 96.69 108 ILE A O 1
ATOM 805 N N . THR A 1 109 ? -13.211 -4.973 -5.652 1 98.44 109 THR A N 1
ATOM 806 C CA . THR A 1 109 ? -12.922 -3.816 -6.492 1 98.44 109 THR A CA 1
ATOM 807 C C . THR A 1 109 ? -13.984 -2.732 -6.301 1 98.44 109 THR A C 1
ATOM 809 O O . THR A 1 109 ? -13.648 -1.561 -6.113 1 98.44 109 THR A O 1
ATOM 812 N N . ALA A 1 110 ? -15.219 -3.105 -6.367 1 98.44 110 ALA A N 1
ATOM 813 C CA . ALA A 1 110 ? -16.312 -2.154 -6.164 1 98.44 110 ALA A CA 1
ATOM 814 C C . ALA A 1 110 ? -16.203 -1.488 -4.793 1 98.44 110 ALA A C 1
ATOM 816 O O . ALA A 1 110 ? -16.359 -0.27 -4.676 1 98.44 110 ALA A O 1
ATOM 817 N N . SER A 1 111 ? -15.992 -2.309 -3.803 1 98.31 111 SER A N 1
ATOM 818 C CA . SER A 1 111 ? -15.852 -1.782 -2.447 1 98.31 111 SER A CA 1
ATOM 819 C C . SER A 1 111 ? -14.68 -0.82 -2.344 1 98.31 111 SER A C 1
ATOM 821 O O . SER A 1 111 ? -14.781 0.233 -1.711 1 98.31 111 SER A O 1
ATOM 823 N N . GLU A 1 112 ? -13.539 -1.165 -2.945 1 98.75 112 GLU A N 1
ATOM 824 C CA . GLU A 1 112 ? -12.359 -0.312 -2.938 1 98.75 112 GLU A CA 1
ATOM 825 C C . GLU A 1 112 ? -12.648 1.044 -3.572 1 98.75 112 GLU A C 1
ATOM 827 O O . GLU A 1 112 ? -12.266 2.084 -3.033 1 98.75 112 GLU A O 1
ATOM 832 N N . LEU A 1 113 ? -13.336 1.008 -4.66 1 98.81 113 LEU A N 1
ATOM 833 C CA . LEU A 1 113 ? -13.648 2.242 -5.375 1 98.81 113 LEU A CA 1
ATOM 834 C C . LEU A 1 113 ? -14.602 3.113 -4.559 1 98.81 113 LEU A C 1
ATOM 836 O O . LEU A 1 113 ? -14.438 4.332 -4.5 1 98.81 113 LEU A O 1
ATOM 840 N N . VAL A 1 114 ? -15.547 2.488 -3.945 1 98.81 114 VAL A N 1
ATOM 841 C CA . VAL A 1 114 ? -16.516 3.229 -3.141 1 98.81 114 VAL A CA 1
ATOM 842 C C . VAL A 1 114 ? -15.812 3.828 -1.921 1 98.81 114 VAL A C 1
ATOM 844 O O . VAL A 1 114 ? -15.961 5.02 -1.639 1 98.81 114 VAL A O 1
ATOM 847 N N . ILE A 1 115 ? -15.047 3.01 -1.181 1 98.88 115 ILE A N 1
ATOM 848 C CA . ILE A 1 115 ? -14.336 3.488 0 1 98.88 115 ILE A CA 1
ATOM 849 C C . ILE A 1 115 ? -13.328 4.559 -0.403 1 98.88 115 ILE A C 1
ATOM 851 O O . ILE A 1 115 ? -13.172 5.566 0.293 1 98.88 115 ILE A O 1
ATOM 855 N N . GLY A 1 116 ? -12.625 4.309 -1.504 1 98.88 116 GLY A N 1
ATOM 856 C CA . GLY A 1 116 ? -11.688 5.301 -2.002 1 98.88 116 GLY A CA 1
ATOM 857 C C . GLY A 1 116 ? -12.336 6.633 -2.32 1 98.88 116 GLY A C 1
ATOM 858 O O . GLY A 1 116 ? -11.836 7.688 -1.924 1 98.88 116 GLY A O 1
ATOM 859 N N . MET A 1 117 ? -13.438 6.586 -3.018 1 98.75 117 MET A N 1
ATOM 860 C CA . MET A 1 117 ? -14.164 7.801 -3.375 1 98.75 117 MET A CA 1
ATOM 861 C C . MET A 1 117 ? -14.641 8.531 -2.127 1 98.75 117 MET A C 1
ATOM 863 O O . MET A 1 117 ? -14.492 9.75 -2.02 1 98.75 117 MET A O 1
ATOM 867 N N . LEU A 1 118 ? -15.219 7.844 -1.203 1 98.75 118 LEU A N 1
ATOM 868 C CA . LEU A 1 118 ? -15.688 8.453 0.036 1 98.75 118 LEU A CA 1
ATOM 869 C C . LEU A 1 118 ? -14.531 9.047 0.826 1 98.75 118 LEU A C 1
ATOM 871 O O . LEU A 1 118 ? -14.664 10.109 1.44 1 98.75 118 LEU A O 1
ATOM 875 N N . SER A 1 119 ? -13.414 8.32 0.847 1 98.81 119 SER A N 1
ATOM 876 C CA . SER A 1 119 ? -12.227 8.836 1.529 1 98.81 119 SER A CA 1
ATOM 877 C C . SER A 1 119 ? -11.789 10.164 0.941 1 98.81 119 SER A C 1
ATOM 879 O O . SER A 1 119 ? -11.438 11.094 1.679 1 98.81 119 SER A O 1
ATOM 881 N N . ILE A 1 120 ? -11.805 10.281 -0.355 1 98.62 120 ILE A N 1
ATOM 882 C CA . ILE A 1 120 ? -11.391 11.5 -1.039 1 98.62 120 ILE A CA 1
ATOM 883 C C . ILE A 1 120 ? -12.359 12.633 -0.71 1 98.62 120 ILE A C 1
ATOM 885 O O . ILE A 1 120 ? -11.938 13.75 -0.417 1 98.62 120 ILE A O 1
ATOM 889 N N . LEU A 1 121 ? -13.633 12.359 -0.746 1 98.19 121 LEU A N 1
ATOM 890 C CA . LEU A 1 121 ? -14.648 13.367 -0.462 1 98.19 121 LEU A CA 1
ATOM 891 C C . LEU A 1 121 ? -14.523 13.875 0.971 1 98.19 121 LEU A C 1
ATOM 893 O O . LEU A 1 121 ? -14.617 15.078 1.219 1 98.19 121 LEU A O 1
ATOM 897 N N . LEU A 1 122 ? -14.336 13.008 1.879 1 98 122 LEU A N 1
ATOM 898 C CA . LEU A 1 122 ? -14.188 13.398 3.277 1 98 122 LEU A CA 1
ATOM 899 C C . LEU A 1 122 ? -12.898 14.18 3.494 1 98 122 LEU A C 1
ATOM 901 O O . LEU A 1 122 ? -12.852 15.102 4.309 1 98 122 LEU A O 1
ATOM 905 N N . LEU A 1 123 ? -11.859 13.766 2.77 1 97.06 123 LEU A N 1
ATOM 906 C CA . LEU A 1 123 ? -10.594 14.477 2.852 1 97.06 123 LEU A CA 1
ATOM 907 C C . LEU A 1 123 ? -10.742 15.914 2.365 1 97.06 123 LEU A C 1
ATOM 909 O O . LEU A 1 123 ? -10.242 16.844 3 1 97.06 123 LEU A O 1
ATOM 913 N N . LEU A 1 124 ? -11.422 16.078 1.271 1 96 124 LEU A N 1
ATOM 914 C CA . LEU A 1 124 ? -11.633 17.422 0.712 1 96 124 LEU A CA 1
ATOM 915 C C . LEU A 1 124 ? -12.461 18.281 1.663 1 96 124 LEU A C 1
ATOM 917 O O . LEU A 1 124 ? -12.188 19.469 1.817 1 96 124 LEU A O 1
ATOM 921 N N . ASN A 1 125 ? -13.391 17.703 2.262 1 93.19 125 ASN A N 1
ATOM 922 C CA . ASN A 1 125 ? -14.211 18.438 3.223 1 93.19 125 ASN A CA 1
ATOM 923 C C . ASN A 1 125 ? -13.43 18.766 4.488 1 93.19 125 ASN A C 1
ATOM 925 O O . ASN A 1 125 ? -13.633 19.828 5.086 1 93.19 125 ASN A O 1
ATOM 929 N N . PHE A 1 126 ? -12.641 17.844 4.883 1 88.75 126 PHE A N 1
ATOM 930 C CA . PHE A 1 126 ? -11.805 18.031 6.059 1 88.75 126 PHE A CA 1
ATOM 931 C C . PHE A 1 126 ? -10.852 19.219 5.855 1 88.75 126 PHE A C 1
ATOM 933 O O . PHE A 1 126 ? -10.648 20.016 6.773 1 88.75 126 PHE A O 1
ATOM 940 N N . GLN A 1 127 ? -10.289 19.375 4.676 1 85.12 127 GLN A N 1
ATOM 941 C CA . GLN A 1 127 ? -9.359 20.453 4.344 1 85.12 127 GLN A CA 1
ATOM 942 C C . GLN A 1 127 ? -10.078 21.797 4.242 1 85.12 127 GLN A C 1
ATOM 944 O O . GLN A 1 127 ? -9.5 22.828 4.547 1 85.12 127 GLN A O 1
ATOM 949 N N . ARG A 1 128 ? -11.289 21.719 3.836 1 83.38 128 ARG A N 1
ATOM 950 C CA . ARG A 1 128 ? -12.094 22.938 3.732 1 83.38 128 ARG A CA 1
ATOM 951 C C . ARG A 1 128 ? -12.414 23.5 5.113 1 83.38 128 ARG A C 1
ATOM 953 O O . ARG A 1 128 ? -12.406 24.719 5.309 1 83.38 128 ARG A O 1
ATOM 960 N N . ASP A 1 129 ? -12.594 22.625 6.066 1 78.06 129 ASP A N 1
ATOM 961 C CA . ASP A 1 129 ? -12.945 23.047 7.418 1 78.06 129 ASP A CA 1
ATOM 962 C C . ASP A 1 129 ? -11.727 23.609 8.156 1 78.06 129 ASP A C 1
ATOM 964 O O . ASP A 1 129 ? -11.875 24.406 9.086 1 78.06 129 ASP A O 1
ATOM 968 N N . GLU A 1 130 ? -10.578 23.219 7.785 1 71.94 130 GLU A N 1
ATOM 969 C CA . GLU A 1 130 ? -9.367 23.719 8.43 1 71.94 130 GLU A CA 1
ATOM 970 C C . GLU A 1 130 ? -8.977 25.094 7.895 1 71.94 130 GLU A C 1
ATOM 972 O O . GLU A 1 130 ? -8.25 25.828 8.555 1 71.94 130 GLU A O 1
ATOM 977 N N . LYS A 1 131 ? -9.422 25.469 6.695 1 66.25 131 LYS A N 1
ATOM 978 C CA . LYS A 1 131 ? -9.211 26.812 6.172 1 66.25 131 LYS A CA 1
ATOM 979 C C . LYS A 1 131 ? -10.266 27.781 6.699 1 66.25 131 LYS A C 1
ATOM 981 O O . LYS A 1 131 ? -11.406 27.375 6.973 1 66.25 131 LYS A O 1
ATOM 986 N N . MET B 1 1 ? 11.719 22.688 8.609 1 75.5 1 MET B N 1
ATOM 987 C CA . MET B 1 1 ? 12.156 22.953 7.242 1 75.5 1 MET B CA 1
ATOM 988 C C . MET B 1 1 ? 12.68 21.688 6.582 1 75.5 1 MET B C 1
ATOM 990 O O . MET B 1 1 ? 13.266 20.828 7.246 1 75.5 1 MET B O 1
ATOM 994 N N . LYS B 1 2 ? 12.328 21.516 5.246 1 81.38 2 LYS B N 1
ATOM 995 C CA . LYS B 1 2 ? 12.859 20.406 4.461 1 81.38 2 LYS B CA 1
ATOM 996 C C . LYS B 1 2 ? 14.336 20.625 4.137 1 81.38 2 LYS B C 1
ATOM 998 O O . LYS B 1 2 ? 14.711 21.641 3.557 1 81.38 2 LYS B O 1
ATOM 1003 N N . THR B 1 3 ? 15.172 19.859 4.539 1 91.25 3 THR B N 1
ATOM 1004 C CA . THR B 1 3 ? 16.609 19.906 4.246 1 91.25 3 THR B CA 1
ATOM 1005 C C . THR B 1 3 ? 16.891 19.297 2.883 1 91.25 3 THR B C 1
ATOM 1007 O O . THR B 1 3 ? 16.047 18.609 2.314 1 91.25 3 THR B O 1
ATOM 1010 N N . LYS B 1 4 ? 18.141 19.578 2.383 1 95.62 4 LYS B N 1
ATOM 1011 C CA . LYS B 1 4 ? 18.578 18.984 1.113 1 95.62 4 LYS B CA 1
ATOM 1012 C C . LYS B 1 4 ? 18.609 17.469 1.192 1 95.62 4 LYS B C 1
ATOM 1014 O O . LYS B 1 4 ? 18.266 16.781 0.225 1 95.62 4 LYS B O 1
ATOM 1019 N N . ILE B 1 5 ? 19 16.953 2.328 1 96.25 5 ILE B N 1
ATOM 1020 C CA . ILE B 1 5 ? 19.109 15.508 2.545 1 96.25 5 ILE B CA 1
ATOM 1021 C C . ILE B 1 5 ? 17.719 14.875 2.469 1 96.25 5 ILE B C 1
ATOM 1023 O O . ILE B 1 5 ? 17.531 13.852 1.815 1 96.25 5 ILE B O 1
ATOM 1027 N N . THR B 1 6 ? 16.781 15.492 3.141 1 97.69 6 THR B N 1
ATOM 1028 C CA . THR B 1 6 ? 15.406 14.992 3.117 1 97.69 6 THR B CA 1
ATOM 1029 C C . THR B 1 6 ? 14.844 15.031 1.7 1 97.69 6 THR B C 1
ATOM 1031 O O . THR B 1 6 ? 14.164 14.094 1.274 1 97.69 6 THR B O 1
ATOM 1034 N N . ARG B 1 7 ? 15.148 16.078 1.037 1 97.69 7 ARG B N 1
ATOM 1035 C CA . ARG B 1 7 ? 14.68 16.219 -0.336 1 97.69 7 ARG B CA 1
ATOM 1036 C C . ARG B 1 7 ? 15.219 15.102 -1.222 1 97.69 7 ARG B C 1
ATOM 1038 O O . ARG B 1 7 ? 14.461 14.438 -1.929 1 97.69 7 ARG B O 1
ATOM 1045 N N . PHE B 1 8 ? 16.453 14.922 -1.237 1 98.19 8 PHE B N 1
ATOM 1046 C CA . PHE B 1 8 ? 17.078 13.906 -2.076 1 98.19 8 PHE B CA 1
ATOM 1047 C C . PHE B 1 8 ? 16.625 12.508 -1.681 1 98.19 8 PHE B C 1
ATOM 1049 O O . PHE B 1 8 ? 16.438 11.641 -2.539 1 98.19 8 PHE B O 1
ATOM 1056 N N . PHE B 1 9 ? 16.531 12.336 -0.378 1 98.75 9 PHE B N 1
ATOM 1057 C CA . PHE B 1 9 ? 16.047 11.047 0.112 1 98.75 9 PHE B CA 1
ATOM 1058 C C . PHE B 1 9 ? 14.656 10.75 -0.438 1 98.75 9 PHE B C 1
ATOM 1060 O O . PHE B 1 9 ? 14.406 9.656 -0.958 1 98.75 9 PHE B O 1
ATOM 1067 N N . LEU B 1 10 ? 13.742 11.688 -0.36 1 98.88 10 LEU B N 1
ATOM 1068 C CA . LEU B 1 10 ? 12.367 11.5 -0.811 1 98.88 10 LEU B CA 1
ATOM 1069 C C . LEU B 1 10 ? 12.312 11.289 -2.32 1 98.88 10 LEU B C 1
ATOM 1071 O O . LEU B 1 10 ? 11.492 10.516 -2.816 1 98.88 10 LEU B O 1
ATOM 1075 N N . MET B 1 11 ? 13.164 11.984 -3.045 1 98.75 11 MET B N 1
ATOM 1076 C CA . MET B 1 11 ? 13.219 11.781 -4.488 1 98.75 11 MET B CA 1
ATOM 1077 C C . MET B 1 11 ? 13.656 10.359 -4.824 1 98.75 11 MET B C 1
ATOM 1079 O O . MET B 1 11 ? 13.055 9.703 -5.68 1 98.75 11 MET B O 1
ATOM 1083 N N . PHE B 1 12 ? 14.664 9.891 -4.094 1 98.75 12 PHE B N 1
ATOM 1084 C CA . PHE B 1 12 ? 15.164 8.547 -4.316 1 98.75 12 PHE B CA 1
ATOM 1085 C C . PHE B 1 12 ? 14.117 7.504 -3.938 1 98.75 12 PHE B C 1
ATOM 1087 O O . PHE B 1 12 ? 13.836 6.59 -4.715 1 98.75 12 PHE B O 1
ATOM 1094 N N . ALA B 1 13 ? 13.555 7.633 -2.707 1 98.88 13 ALA B N 1
ATOM 1095 C CA . ALA B 1 13 ? 12.547 6.703 -2.219 1 98.88 13 ALA B CA 1
ATOM 1096 C C . ALA B 1 13 ? 11.32 6.699 -3.125 1 98.88 13 ALA B C 1
ATOM 1098 O O . ALA B 1 13 ? 10.758 5.645 -3.418 1 98.88 13 ALA B O 1
ATOM 1099 N N . GLY B 1 14 ? 10.906 7.938 -3.559 1 98.88 14 GLY B N 1
ATOM 1100 C CA . GLY B 1 14 ? 9.766 8.055 -4.453 1 98.88 14 GLY B CA 1
ATOM 1101 C C . GLY B 1 14 ? 10 7.41 -5.809 1 98.88 14 GLY B C 1
ATOM 1102 O O . GLY B 1 14 ? 9.141 6.684 -6.312 1 98.88 14 GLY B O 1
ATOM 1103 N N . MET B 1 15 ? 11.156 7.594 -6.379 1 98.75 15 MET B N 1
ATOM 1104 C CA . MET B 1 15 ? 11.484 7.035 -7.688 1 98.75 15 MET B CA 1
ATOM 1105 C C . MET B 1 15 ? 11.562 5.512 -7.621 1 98.75 15 MET B C 1
ATOM 1107 O O . MET B 1 15 ? 11.164 4.828 -8.562 1 98.75 15 MET B O 1
ATOM 1111 N N . THR B 1 16 ? 12.125 5.023 -6.559 1 98.75 16 THR B N 1
ATOM 1112 C CA . THR B 1 16 ? 12.18 3.578 -6.355 1 98.75 16 THR B CA 1
ATOM 1113 C C . THR B 1 16 ? 10.773 2.984 -6.324 1 98.75 16 THR B C 1
ATOM 1115 O O . THR B 1 16 ? 10.5 1.983 -6.988 1 98.75 16 THR B O 1
ATOM 1118 N N . GLY B 1 17 ? 9.898 3.605 -5.562 1 98.75 17 GLY B N 1
ATOM 1119 C CA . GLY B 1 17 ? 8.516 3.162 -5.504 1 98.75 17 GLY B CA 1
ATOM 1120 C C . GLY B 1 17 ? 7.809 3.244 -6.844 1 98.75 17 GLY B C 1
ATOM 1121 O O . GLY B 1 17 ? 7.047 2.344 -7.203 1 98.75 17 GLY B O 1
ATOM 1122 N N . ILE B 1 18 ? 8.031 4.316 -7.555 1 98.88 18 ILE B N 1
ATOM 1123 C CA . ILE B 1 18 ? 7.414 4.504 -8.867 1 98.88 18 ILE B CA 1
ATOM 1124 C C . ILE B 1 18 ? 7.895 3.414 -9.82 1 98.88 18 ILE B C 1
ATOM 1126 O O . ILE B 1 18 ? 7.094 2.822 -10.547 1 98.88 18 ILE B O 1
ATOM 1130 N N . TYR B 1 19 ? 9.141 3.143 -9.797 1 98.62 19 TYR B N 1
ATOM 1131 C CA . TYR B 1 19 ? 9.703 2.146 -10.703 1 98.62 19 TYR B CA 1
ATOM 1132 C C . TYR B 1 19 ? 9.117 0.767 -10.422 1 98.62 19 TYR B C 1
ATOM 1134 O O . TYR B 1 19 ? 8.609 0.103 -11.336 1 98.62 19 TYR B O 1
ATOM 1142 N N . ILE B 1 20 ? 9.203 0.311 -9.219 1 98.31 20 ILE B N 1
ATOM 1143 C CA . ILE B 1 20 ? 8.734 -1.02 -8.852 1 98.31 20 ILE B CA 1
ATOM 1144 C C . ILE B 1 20 ? 7.223 -1.101 -9.031 1 98.31 20 ILE B C 1
ATOM 1146 O O . ILE B 1 20 ? 6.707 -2.07 -9.594 1 98.31 20 ILE B O 1
ATOM 1150 N N . GLY B 1 21 ? 6.5 -0.093 -8.594 1 98.81 21 GLY B N 1
ATOM 1151 C CA . GLY B 1 21 ? 5.051 -0.064 -8.727 1 98.81 21 GLY B CA 1
ATOM 1152 C C . GLY B 1 21 ? 4.578 -0.1 -10.164 1 98.81 21 GLY B C 1
ATOM 1153 O O . GLY B 1 21 ? 3.643 -0.83 -10.5 1 98.81 21 GLY B O 1
ATOM 1154 N N . ALA B 1 22 ? 5.188 0.71 -10.977 1 98.81 22 ALA B N 1
ATOM 1155 C CA . ALA B 1 22 ? 4.816 0.736 -12.391 1 98.81 22 ALA B CA 1
ATOM 1156 C C . ALA B 1 22 ? 5.098 -0.609 -13.055 1 98.81 22 ALA B C 1
ATOM 1158 O O . ALA B 1 22 ? 4.324 -1.063 -13.906 1 98.81 22 ALA B O 1
ATOM 1159 N N . SER B 1 23 ? 6.195 -1.2 -12.75 1 98.38 23 SER B N 1
ATOM 1160 C CA . SER B 1 23 ? 6.531 -2.506 -13.312 1 98.38 23 SER B CA 1
ATOM 1161 C C . SER B 1 23 ? 5.492 -3.557 -12.922 1 98.38 23 SER B C 1
ATOM 1163 O O . SER B 1 23 ? 5.086 -4.371 -13.758 1 98.38 23 SER B O 1
ATOM 1165 N N . LEU B 1 24 ? 5.082 -3.547 -11.664 1 98.06 24 LEU B N 1
ATOM 1166 C CA . LEU B 1 24 ? 4.086 -4.5 -11.188 1 98.06 24 LEU B CA 1
ATOM 1167 C C . LEU B 1 24 ? 2.725 -4.223 -11.82 1 98.06 24 LEU B C 1
ATOM 1169 O O . LEU B 1 24 ? 1.963 -5.152 -12.094 1 98.06 24 LEU B O 1
ATOM 1173 N N . LEU B 1 25 ? 2.424 -2.982 -12.039 1 98.69 25 LEU B N 1
ATOM 1174 C CA . LEU B 1 25 ? 1.122 -2.615 -12.578 1 98.69 25 LEU B CA 1
ATOM 1175 C C . LEU B 1 25 ? 1.053 -2.91 -14.078 1 98.69 25 LEU B C 1
ATOM 1177 O O . LEU B 1 25 ? 0.06 -3.461 -14.555 1 98.69 25 LEU B O 1
ATOM 1181 N N . PHE B 1 26 ? 2.074 -2.648 -14.797 1 98.31 26 PHE B N 1
ATOM 1182 C CA . PHE B 1 26 ? 1.947 -2.633 -16.25 1 98.31 26 PHE B CA 1
ATOM 1183 C C . PHE B 1 26 ? 2.65 -3.834 -16.875 1 98.31 26 PHE B C 1
ATOM 1185 O O . PHE B 1 26 ? 2.33 -4.238 -17.984 1 98.31 26 PHE B O 1
ATOM 1192 N N . THR B 1 27 ? 3.668 -4.398 -16.25 1 97.25 27 THR B N 1
ATOM 1193 C CA . THR B 1 27 ? 4.387 -5.551 -16.781 1 97.25 27 THR B CA 1
ATOM 1194 C C . THR B 1 27 ? 4.613 -6.598 -15.695 1 97.25 27 THR B C 1
ATOM 1196 O O . THR B 1 27 ? 5.738 -7.047 -15.484 1 97.25 27 THR B O 1
ATOM 1199 N N . PRO B 1 28 ? 3.518 -7.039 -15.094 1 97.12 28 PRO B N 1
ATOM 1200 C CA . PRO B 1 28 ? 3.639 -7.93 -13.938 1 97.12 28 PRO B CA 1
ATOM 1201 C C . PRO B 1 28 ? 4.277 -9.273 -14.289 1 97.12 28 PRO B C 1
ATOM 1203 O O . PRO B 1 28 ? 5.055 -9.812 -13.5 1 97.12 28 PRO B O 1
ATOM 1206 N N . VAL B 1 29 ? 4.059 -9.82 -15.461 1 96.25 29 VAL B N 1
ATOM 1207 C CA . VAL B 1 29 ? 4.52 -11.148 -15.836 1 96.25 29 VAL B CA 1
ATOM 1208 C C . VAL B 1 29 ? 6.047 -11.164 -15.914 1 96.25 29 VAL B C 1
ATOM 1210 O O . VAL B 1 29 ? 6.699 -11.977 -15.258 1 96.25 29 VAL B O 1
ATOM 1213 N N . SER B 1 30 ? 6.574 -10.258 -16.672 1 95.12 30 SER B N 1
ATOM 1214 C CA . SER B 1 30 ? 8.023 -10.219 -16.844 1 95.12 30 SER B CA 1
ATOM 1215 C C . SER B 1 30 ? 8.711 -9.781 -15.547 1 95.12 30 SER B C 1
ATOM 1217 O O . SER B 1 30 ? 9.766 -10.312 -15.188 1 95.12 30 SER B O 1
ATOM 1219 N N . PHE B 1 31 ? 8.148 -8.875 -14.867 1 96.19 31 PHE B N 1
ATOM 1220 C CA . PHE B 1 31 ? 8.75 -8.367 -13.641 1 96.19 31 PHE B CA 1
ATOM 1221 C C . PHE B 1 31 ? 8.797 -9.461 -12.578 1 96.19 31 PHE B C 1
ATOM 1223 O O . PHE B 1 31 ? 9.836 -9.68 -11.953 1 96.19 31 PHE B O 1
ATOM 1230 N N . GLU B 1 32 ? 7.699 -10.117 -12.344 1 95.06 32 GLU B N 1
ATOM 1231 C CA . GLU B 1 32 ? 7.652 -11.172 -11.336 1 95.06 32 GLU B CA 1
ATOM 1232 C C . GLU B 1 32 ? 8.523 -12.359 -11.734 1 95.06 32 GLU B C 1
ATOM 1234 O O . GLU B 1 32 ? 9.109 -13.023 -10.875 1 95.06 32 GLU B O 1
ATOM 1239 N N . ALA B 1 33 ? 8.562 -12.633 -13.047 1 93.88 33 ALA B N 1
ATOM 1240 C CA . ALA B 1 33 ? 9.438 -13.703 -13.523 1 93.88 33 ALA B CA 1
ATOM 1241 C C . ALA B 1 33 ? 10.891 -13.445 -13.109 1 93.88 33 ALA B C 1
ATOM 1243 O O . ALA B 1 33 ? 11.625 -14.383 -12.805 1 93.88 33 ALA B O 1
ATOM 1244 N N . SER B 1 34 ? 11.266 -12.203 -13.109 1 92.38 34 SER B N 1
ATOM 1245 C CA . SER B 1 34 ? 12.633 -11.844 -12.742 1 92.38 34 SER B CA 1
ATOM 1246 C C . SER B 1 34 ? 12.898 -12.141 -11.266 1 92.38 34 SER B C 1
ATOM 1248 O O . SER B 1 34 ? 14.055 -12.273 -10.859 1 92.38 34 SER B O 1
ATOM 1250 N N . ALA B 1 35 ? 11.898 -12.328 -10.492 1 92.88 35 ALA B N 1
ATOM 1251 C CA . ALA B 1 35 ? 12.016 -12.656 -9.07 1 92.88 35 ALA B CA 1
ATOM 1252 C C . ALA B 1 35 ? 11.711 -14.133 -8.82 1 92.88 35 ALA B C 1
ATOM 1254 O O . ALA B 1 35 ? 11.555 -14.555 -7.672 1 92.88 35 ALA B O 1
ATOM 1255 N N . GLY B 1 36 ? 11.57 -14.82 -9.914 1 91.44 36 GLY B N 1
ATOM 1256 C CA . GLY B 1 36 ? 11.336 -16.25 -9.781 1 91.44 36 GLY B CA 1
ATOM 1257 C C . GLY B 1 36 ? 9.883 -16.594 -9.523 1 91.44 36 GLY B C 1
ATOM 1258 O O . GLY B 1 36 ? 9.57 -17.672 -9.016 1 91.44 36 GLY B O 1
ATOM 1259 N N . ILE B 1 37 ? 9.031 -15.711 -9.758 1 91.19 37 ILE B N 1
ATOM 1260 C CA . ILE B 1 37 ? 7.602 -15.93 -9.578 1 91.19 37 ILE B CA 1
ATOM 1261 C C . ILE B 1 37 ? 6.93 -16.141 -10.938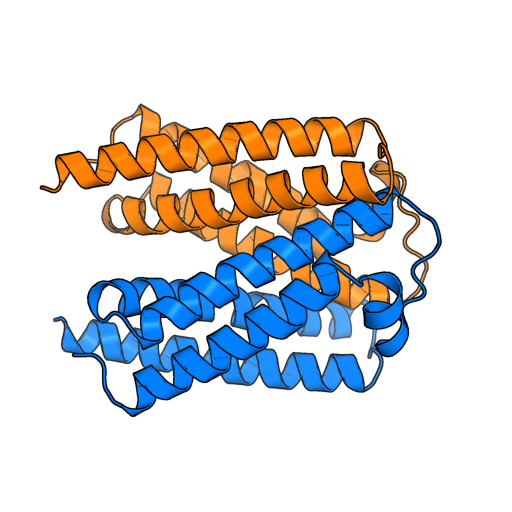 1 91.19 37 ILE B C 1
ATOM 1263 O O . ILE B 1 37 ? 6.734 -15.18 -11.688 1 91.19 37 ILE B O 1
ATOM 1267 N N . PRO B 1 38 ? 6.648 -17.328 -11.203 1 88 38 PRO B N 1
ATOM 1268 C CA . PRO B 1 38 ? 5.91 -17.562 -12.445 1 88 38 PRO B CA 1
ATOM 1269 C C . PRO B 1 38 ? 4.457 -17.094 -12.367 1 88 38 PRO B C 1
ATOM 1271 O O . PRO B 1 38 ? 3.689 -17.609 -11.547 1 88 38 PRO B O 1
ATOM 1274 N N . VAL B 1 39 ? 4.168 -16.016 -13.031 1 84.38 39 VAL B N 1
ATOM 1275 C CA . VAL B 1 39 ? 2.791 -15.539 -13.102 1 84.38 39 VAL B CA 1
ATOM 1276 C C . VAL B 1 39 ? 2.082 -16.172 -14.289 1 84.38 39 VAL B C 1
ATOM 1278 O O . VAL B 1 39 ? 2.535 -16.047 -15.43 1 84.38 39 VAL B O 1
ATOM 1281 N N . THR B 1 40 ? 1.33 -17.094 -13.992 1 77.5 40 THR B N 1
ATOM 1282 C CA . THR B 1 40 ? 0.567 -17.781 -15.031 1 77.5 40 THR B CA 1
ATOM 1283 C C . THR B 1 40 ? -0.511 -16.859 -15.594 1 77.5 40 THR B C 1
ATOM 1285 O O . THR B 1 40 ? -0.621 -15.703 -15.195 1 77.5 40 THR B O 1
ATOM 1288 N N . ASP B 1 41 ? -1.245 -17.328 -16.562 1 85.75 41 ASP B N 1
ATOM 1289 C CA . ASP B 1 41 ? -2.379 -16.641 -17.188 1 85.75 41 ASP B CA 1
ATOM 1290 C C . ASP B 1 41 ? -3.58 -16.609 -16.25 1 85.75 41 ASP B C 1
ATOM 1292 O O . ASP B 1 41 ? -4.727 -16.625 -16.688 1 85.75 41 ASP B O 1
ATOM 1296 N N . ASN B 1 42 ? -3.254 -16.5 -14.984 1 92.25 42 ASN B N 1
ATOM 1297 C CA . ASN B 1 42 ? -4.336 -16.406 -14.008 1 92.25 42 ASN B CA 1
ATOM 1298 C C . ASN B 1 42 ? -4.77 -14.953 -13.797 1 92.25 42 ASN B C 1
ATOM 1300 O O . ASN B 1 42 ? -4.074 -14.188 -13.125 1 92.25 42 ASN B O 1
ATOM 1304 N N . VAL B 1 43 ? -5.93 -14.68 -14.25 1 96.5 43 VAL B N 1
ATOM 1305 C CA . VAL B 1 43 ? -6.465 -13.32 -14.242 1 96.5 43 VAL B CA 1
ATOM 1306 C C . VAL B 1 43 ? -6.613 -12.828 -12.805 1 96.5 43 VAL B C 1
ATOM 1308 O O . VAL B 1 43 ? -6.418 -11.641 -12.523 1 96.5 43 VAL B O 1
ATOM 1311 N N . ASN B 1 44 ? -6.938 -13.727 -11.836 1 97.12 44 ASN B N 1
ATOM 1312 C CA . ASN B 1 44 ? -7.086 -13.359 -10.43 1 97.12 44 ASN B CA 1
ATOM 1313 C C . ASN B 1 44 ? -5.754 -12.938 -9.82 1 97.12 44 ASN B C 1
ATOM 1315 O O . ASN B 1 44 ? -5.684 -11.938 -9.109 1 97.12 44 ASN B O 1
ATOM 1319 N N . LEU B 1 45 ? -4.758 -13.727 -10.094 1 95.5 45 LEU B N 1
ATOM 1320 C CA . LEU B 1 45 ? -3.432 -13.398 -9.578 1 95.5 45 LEU B CA 1
ATOM 1321 C C . LEU B 1 45 ? -2.916 -12.102 -10.195 1 95.5 45 LEU B C 1
ATOM 1323 O O . LEU B 1 45 ? -2.314 -11.281 -9.508 1 95.5 45 LEU B O 1
ATOM 1327 N N . LEU B 1 46 ? -3.129 -11.93 -11.516 1 97.12 46 LEU B N 1
ATOM 1328 C CA . LEU B 1 46 ? -2.721 -10.703 -12.188 1 97.12 46 LEU B CA 1
ATOM 1329 C C . LEU B 1 46 ? -3.416 -9.492 -11.57 1 97.12 46 LEU B C 1
ATOM 1331 O O . LEU B 1 46 ? -2.791 -8.453 -11.367 1 97.12 46 LEU B O 1
ATOM 1335 N N . SER B 1 47 ? -4.707 -9.625 -11.305 1 97.94 47 SER B N 1
ATOM 1336 C CA . SER B 1 47 ? -5.453 -8.555 -10.664 1 97.94 47 SER B CA 1
ATOM 1337 C C . SER B 1 47 ? -4.836 -8.18 -9.32 1 97.94 47 SER B C 1
ATOM 1339 O O . SER B 1 47 ? -4.703 -6.992 -9 1 97.94 47 SER B O 1
ATOM 1341 N N . GLU B 1 48 ? -4.449 -9.148 -8.5 1 96.75 48 GLU B N 1
ATOM 1342 C CA . GLU B 1 48 ? -3.832 -8.938 -7.191 1 96.75 48 GLU B CA 1
ATOM 1343 C C . GLU B 1 48 ? -2.492 -8.219 -7.328 1 96.75 48 GLU B C 1
ATOM 1345 O O . GLU B 1 48 ? -2.209 -7.277 -6.586 1 96.75 48 GLU B O 1
ATOM 1350 N N . ILE B 1 49 ? -1.642 -8.656 -8.234 1 97 49 ILE B N 1
ATOM 1351 C CA . ILE B 1 49 ? -0.3 -8.109 -8.414 1 97 49 ILE B CA 1
ATOM 1352 C C . ILE B 1 49 ? -0.39 -6.684 -8.945 1 97 49 ILE B C 1
ATOM 1354 O O . ILE B 1 49 ? 0.276 -5.781 -8.43 1 97 49 ILE B O 1
ATOM 1358 N N . ARG B 1 50 ? -1.232 -6.438 -9.945 1 98.31 50 ARG B N 1
ATOM 1359 C CA . ARG B 1 50 ? -1.382 -5.105 -10.516 1 98.31 50 ARG B CA 1
ATOM 1360 C C . ARG B 1 50 ? -1.926 -4.125 -9.484 1 98.31 50 ARG B C 1
ATOM 1362 O O . ARG B 1 50 ? -1.508 -2.965 -9.438 1 98.31 50 ARG B O 1
ATOM 1369 N N . SER B 1 51 ? -2.865 -4.598 -8.695 1 98.56 51 SER B N 1
ATOM 1370 C CA . SER B 1 51 ? -3.459 -3.697 -7.711 1 98.56 51 SER B CA 1
ATOM 1371 C C . SER B 1 51 ? -2.445 -3.299 -6.645 1 98.56 51 SER B C 1
ATOM 1373 O O . SER B 1 51 ? -2.379 -2.133 -6.25 1 98.56 51 SER B O 1
ATOM 1375 N N . SER B 1 52 ? -1.656 -4.25 -6.137 1 98.25 52 SER B N 1
ATOM 1376 C CA . SER B 1 52 ? -0.596 -3.93 -5.188 1 98.25 52 SER B CA 1
ATOM 1377 C C . SER B 1 52 ? 0.458 -3.025 -5.816 1 98.25 52 SER B C 1
ATOM 1379 O O . SER B 1 52 ? 0.941 -2.088 -5.176 1 98.25 52 SER B O 1
ATOM 1381 N N . GLY B 1 53 ? 0.809 -3.346 -7.055 1 98.56 53 GLY B N 1
ATOM 1382 C CA . GLY B 1 53 ? 1.764 -2.521 -7.777 1 98.56 53 GLY B CA 1
ATOM 1383 C C . GLY B 1 53 ? 1.285 -1.097 -7.988 1 98.56 53 GLY B C 1
ATOM 1384 O O . GLY B 1 53 ? 2.047 -0.146 -7.801 1 98.56 53 GLY B O 1
ATOM 1385 N N . GLY B 1 54 ? 0.052 -0.926 -8.438 1 98.88 54 GLY B N 1
ATOM 1386 C CA . GLY B 1 54 ? -0.519 0.398 -8.617 1 98.88 54 GLY B CA 1
ATOM 1387 C C . GLY B 1 54 ? -0.553 1.218 -7.344 1 98.88 54 GLY B C 1
ATOM 1388 O O . GLY B 1 54 ? -0.384 2.438 -7.379 1 98.88 54 GLY B O 1
ATOM 1389 N N . THR B 1 55 ? -0.834 0.539 -6.25 1 98.88 55 THR B N 1
ATOM 1390 C CA . THR B 1 55 ? -0.832 1.229 -4.965 1 98.88 55 THR B CA 1
ATOM 1391 C C . THR B 1 55 ? 0.57 1.724 -4.621 1 98.88 55 THR B C 1
ATOM 1393 O O . THR B 1 55 ? 0.737 2.846 -4.141 1 98.88 55 THR B O 1
ATOM 1396 N N . LEU B 1 56 ? 1.592 0.883 -4.879 1 98.81 56 LEU B N 1
ATOM 1397 C CA . LEU B 1 56 ? 2.973 1.305 -4.668 1 98.81 56 LEU B CA 1
ATOM 1398 C C . LEU B 1 56 ? 3.344 2.445 -5.609 1 98.81 56 LEU B C 1
ATOM 1400 O O . LEU B 1 56 ? 4.066 3.367 -5.219 1 98.81 56 LEU B O 1
ATOM 1404 N N . LEU B 1 57 ? 2.873 2.389 -6.812 1 98.88 57 LEU B N 1
ATOM 1405 C CA . LEU B 1 57 ? 3.104 3.465 -7.773 1 98.88 57 LEU B CA 1
ATOM 1406 C C . LEU B 1 57 ? 2.533 4.781 -7.254 1 98.88 57 LEU B C 1
ATOM 1408 O O . LEU B 1 57 ? 3.213 5.812 -7.285 1 98.88 57 LEU B O 1
ATOM 1412 N N . ALA B 1 58 ? 1.322 4.766 -6.828 1 98.88 58 ALA B N 1
ATOM 1413 C CA . ALA B 1 58 ? 0.674 5.961 -6.293 1 98.88 58 ALA B CA 1
ATOM 1414 C C . ALA B 1 58 ? 1.428 6.5 -5.082 1 98.88 58 ALA B C 1
ATOM 1416 O O . ALA B 1 58 ? 1.62 7.711 -4.945 1 98.88 58 ALA B O 1
ATOM 1417 N N . ALA B 1 59 ? 1.807 5.59 -4.199 1 98.88 59 ALA B N 1
ATOM 1418 C CA . ALA B 1 59 ? 2.586 5.996 -3.031 1 98.88 59 ALA B CA 1
ATOM 1419 C C . ALA B 1 59 ? 3.908 6.633 -3.449 1 98.88 59 ALA B C 1
ATOM 1421 O O . ALA B 1 59 ? 4.316 7.656 -2.891 1 98.88 59 ALA B O 1
ATOM 1422 N N . GLY B 1 60 ? 4.602 5.965 -4.379 1 98.94 60 GLY B N 1
ATOM 1423 C CA . GLY B 1 60 ? 5.852 6.516 -4.879 1 98.94 60 GLY B CA 1
ATOM 1424 C C .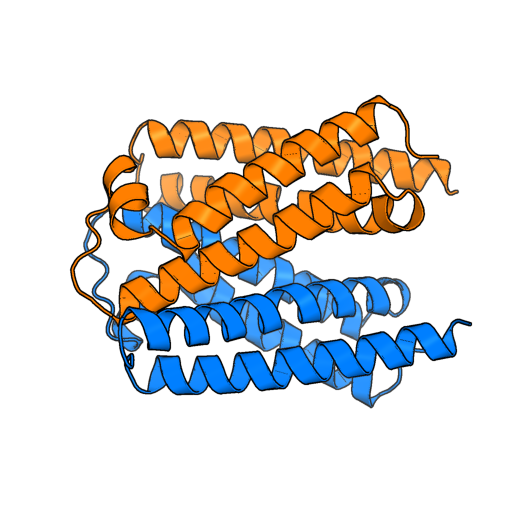 GLY B 1 60 ? 5.707 7.922 -5.43 1 98.94 60 GLY B C 1
ATOM 1425 O O . GLY B 1 60 ? 6.57 8.773 -5.207 1 98.94 60 GLY B O 1
ATOM 1426 N N . MET B 1 61 ? 4.648 8.164 -6.148 1 98.88 61 MET B N 1
ATOM 1427 C CA . MET B 1 61 ? 4.387 9.492 -6.695 1 98.88 61 MET B CA 1
ATOM 1428 C C . MET B 1 61 ? 4.199 10.508 -5.578 1 98.88 61 MET B C 1
ATOM 1430 O O . MET B 1 61 ? 4.742 11.617 -5.641 1 98.88 61 MET B O 1
ATOM 1434 N N . LEU B 1 62 ? 3.381 10.18 -4.598 1 98.75 62 LEU B N 1
ATOM 1435 C CA . LEU B 1 62 ? 3.164 11.078 -3.473 1 98.75 62 LEU B CA 1
ATOM 1436 C C . LEU B 1 62 ? 4.477 11.375 -2.752 1 98.75 62 LEU B C 1
ATOM 1438 O O . LEU B 1 62 ? 4.742 12.523 -2.389 1 98.75 62 LEU B O 1
ATOM 1442 N N . ILE B 1 63 ? 5.27 10.312 -2.535 1 98.88 63 ILE B N 1
ATOM 1443 C CA . ILE B 1 63 ? 6.559 10.461 -1.871 1 98.88 63 ILE B CA 1
ATOM 1444 C C . ILE B 1 63 ? 7.453 11.391 -2.686 1 98.88 63 ILE B C 1
ATOM 1446 O O . ILE B 1 63 ? 8.094 12.289 -2.133 1 98.88 63 ILE B O 1
ATOM 1450 N N . LEU B 1 64 ? 7.477 11.195 -3.973 1 98.81 64 LEU B N 1
ATOM 1451 C CA . LEU B 1 64 ? 8.281 12.023 -4.859 1 98.81 64 LEU B CA 1
ATOM 1452 C C . LEU B 1 64 ? 7.836 13.484 -4.781 1 98.81 64 LEU B C 1
ATOM 1454 O O . LEU B 1 64 ? 8.672 14.391 -4.754 1 98.81 64 LEU B O 1
ATOM 1458 N N . ILE B 1 65 ? 6.566 13.734 -4.781 1 98.31 65 ILE B N 1
ATOM 1459 C CA . ILE B 1 65 ? 6.016 15.078 -4.703 1 98.31 65 ILE B CA 1
ATOM 1460 C C . ILE B 1 65 ? 6.492 15.758 -3.42 1 98.31 65 ILE B C 1
ATOM 1462 O O . ILE B 1 65 ? 6.758 16.969 -3.408 1 98.31 65 ILE B O 1
ATOM 1466 N N . GLY B 1 66 ? 6.602 14.984 -2.332 1 97.5 66 GLY B N 1
ATOM 1467 C CA . GLY B 1 66 ? 7.09 15.531 -1.075 1 97.5 66 GLY B CA 1
ATOM 1468 C C . GLY B 1 66 ? 8.523 16.016 -1.149 1 97.5 66 GLY B C 1
ATOM 1469 O O . GLY B 1 66 ? 8.945 16.844 -0.338 1 97.5 66 GLY B O 1
ATOM 1470 N N . GLY B 1 67 ? 9.266 15.469 -2.072 1 97 67 GLY B N 1
ATOM 1471 C CA . GLY B 1 67 ? 10.617 15.938 -2.301 1 97 67 GLY B CA 1
ATOM 1472 C C . GLY B 1 67 ? 10.672 17.281 -2.99 1 97 67 GLY B C 1
ATOM 1473 O O . GLY B 1 67 ? 11.648 18.031 -2.844 1 97 67 GLY B O 1
ATOM 1474 N N . PHE B 1 68 ? 9.617 17.656 -3.689 1 96.81 68 PHE B N 1
ATOM 1475 C CA . PHE B 1 68 ? 9.594 18.906 -4.453 1 96.81 68 PHE B CA 1
ATOM 1476 C C . PHE B 1 68 ? 8.742 19.953 -3.748 1 96.81 68 PHE B C 1
ATOM 1478 O O . PHE B 1 68 ? 8.969 21.156 -3.908 1 96.81 68 PHE B O 1
ATOM 1485 N N . ARG B 1 69 ? 7.793 19.547 -3.064 1 96.12 69 ARG B N 1
ATOM 1486 C CA . ARG B 1 69 ? 6.867 20.453 -2.398 1 96.12 69 ARG B CA 1
ATOM 1487 C C . ARG B 1 69 ? 6.988 20.344 -0.881 1 96.12 69 ARG B C 1
ATOM 1489 O O . ARG B 1 69 ? 6.535 19.359 -0.288 1 96.12 69 ARG B O 1
ATOM 1496 N N . ILE B 1 70 ? 7.395 21.391 -0.294 1 94.12 70 ILE B N 1
ATOM 1497 C CA . ILE B 1 70 ? 7.691 21.391 1.135 1 94.12 70 ILE B CA 1
ATOM 1498 C C . ILE B 1 70 ? 6.41 21.141 1.927 1 94.12 70 ILE B C 1
ATOM 1500 O O . ILE B 1 70 ? 6.438 20.484 2.971 1 94.12 70 ILE B O 1
ATOM 1504 N N . ALA B 1 71 ? 5.293 21.594 1.443 1 93.44 71 ALA B N 1
ATOM 1505 C CA . ALA B 1 71 ? 4.016 21.469 2.137 1 93.44 71 ALA B CA 1
ATOM 1506 C C . ALA B 1 71 ? 3.613 20 2.266 1 93.44 71 ALA B C 1
ATOM 1508 O O . ALA B 1 71 ? 2.799 19.641 3.121 1 93.44 71 ALA B O 1
ATOM 1509 N N . MET B 1 72 ? 4.25 19.125 1.477 1 95.88 72 MET B N 1
ATOM 1510 C CA . MET B 1 72 ? 3.848 17.719 1.441 1 95.88 72 MET B CA 1
ATOM 1511 C C . MET B 1 72 ? 4.926 16.828 2.053 1 95.88 72 MET B C 1
ATOM 1513 O O . MET B 1 72 ? 4.785 15.602 2.076 1 95.88 72 MET B O 1
ATOM 1517 N N . THR B 1 73 ? 5.941 17.422 2.576 1 97 73 THR B N 1
ATOM 1518 C CA . THR B 1 73 ? 7.098 16.656 3.029 1 97 73 THR B CA 1
ATOM 1519 C C . THR B 1 73 ? 6.727 15.758 4.195 1 97 73 THR B C 1
ATOM 1521 O O . THR B 1 73 ? 7.113 14.586 4.23 1 97 73 THR B O 1
ATOM 1524 N N . ARG B 1 74 ? 5.973 16.266 5.117 1 96.12 74 ARG B N 1
ATOM 1525 C CA . ARG B 1 74 ? 5.59 15.445 6.27 1 96.12 74 ARG B CA 1
ATOM 1526 C C . ARG B 1 74 ? 4.758 14.242 5.836 1 96.12 74 ARG B C 1
ATOM 1528 O O . ARG B 1 74 ? 5.012 13.117 6.273 1 96.12 74 ARG B O 1
ATOM 1535 N N . THR B 1 75 ? 3.758 14.5 5.012 1 96.62 75 THR B N 1
ATOM 1536 C CA . THR B 1 75 ? 2.9 13.438 4.504 1 96.62 75 THR B CA 1
ATOM 1537 C C . THR B 1 75 ? 3.719 12.406 3.732 1 96.62 75 THR B C 1
ATOM 1539 O O . THR B 1 75 ? 3.512 11.195 3.885 1 96.62 75 THR B O 1
ATOM 1542 N N . ALA B 1 76 ? 4.617 12.898 2.939 1 98.38 76 ALA B N 1
ATOM 1543 C CA . ALA B 1 76 ? 5.477 12.016 2.154 1 98.38 76 ALA B CA 1
ATOM 1544 C C . ALA B 1 76 ? 6.32 11.125 3.061 1 98.38 76 ALA B C 1
ATOM 1546 O O . ALA B 1 76 ? 6.492 9.93 2.787 1 98.38 76 ALA B O 1
ATOM 1547 N N . LEU B 1 77 ? 6.855 11.711 4.121 1 98.62 77 LEU B N 1
ATOM 1548 C CA . LEU B 1 77 ? 7.68 10.945 5.051 1 98.62 77 LEU B CA 1
ATOM 1549 C C . LEU B 1 77 ? 6.844 9.898 5.789 1 98.62 77 LEU B C 1
ATOM 1551 O O . LEU B 1 77 ? 7.316 8.789 6.043 1 98.62 77 LEU B O 1
ATOM 1555 N N . ILE B 1 78 ? 5.629 10.195 6.121 1 98.38 78 ILE B N 1
ATOM 1556 C CA . ILE B 1 78 ? 4.738 9.242 6.773 1 98.38 78 ILE B CA 1
ATOM 1557 C C . ILE B 1 78 ? 4.441 8.086 5.828 1 98.38 78 ILE B C 1
ATOM 1559 O O . ILE B 1 78 ? 4.543 6.918 6.215 1 98.38 78 ILE B O 1
ATOM 1563 N N . VAL B 1 79 ? 4.125 8.422 4.586 1 98.62 79 VAL B N 1
ATOM 1564 C CA . VAL B 1 79 ? 3.775 7.41 3.594 1 98.62 79 VAL B CA 1
ATOM 1565 C C . VAL B 1 79 ? 4.996 6.547 3.281 1 98.62 79 VAL B C 1
ATOM 1567 O O . VAL B 1 79 ? 4.891 5.324 3.18 1 98.62 79 VAL B O 1
ATOM 1570 N N . SER B 1 80 ? 6.137 7.207 3.135 1 98.88 80 SER B N 1
ATOM 1571 C CA . SER B 1 80 ? 7.371 6.465 2.889 1 98.88 80 SER B CA 1
ATOM 1572 C C . SER B 1 80 ? 7.695 5.531 4.051 1 98.88 80 SER B C 1
ATOM 1574 O O . SER B 1 80 ? 8.07 4.375 3.836 1 98.88 80 SER B O 1
ATOM 1576 N N . SER B 1 81 ? 7.602 6.027 5.254 1 98.88 81 SER B N 1
ATOM 1577 C CA . SER B 1 81 ? 7.848 5.207 6.434 1 98.88 81 SER B CA 1
ATOM 1578 C C . SER B 1 81 ? 6.895 4.016 6.492 1 98.88 81 SER B C 1
ATOM 1580 O O . SER B 1 81 ? 7.316 2.889 6.754 1 98.88 81 SER B O 1
ATOM 1582 N N . LEU B 1 82 ? 5.645 4.297 6.242 1 98.81 82 LEU B N 1
ATOM 1583 C CA . LEU B 1 82 ? 4.613 3.266 6.297 1 98.81 82 LEU B CA 1
ATOM 1584 C C . LEU B 1 82 ? 4.871 2.184 5.254 1 98.81 82 LEU B C 1
ATOM 1586 O O . LEU B 1 82 ? 4.934 0.998 5.586 1 98.81 82 LEU B O 1
ATOM 1590 N N . PHE B 1 83 ? 5.012 2.551 3.984 1 98.88 83 PHE B N 1
ATOM 1591 C CA . PHE B 1 83 ? 5.129 1.61 2.875 1 98.88 83 PHE B CA 1
ATOM 1592 C C . PHE B 1 83 ? 6.41 0.793 2.992 1 98.88 83 PHE B C 1
ATOM 1594 O O . PHE B 1 83 ? 6.367 -0.438 3.027 1 98.88 83 PHE B O 1
ATOM 1601 N N . TYR B 1 84 ? 7.562 1.425 3.135 1 98.94 84 TYR B N 1
ATOM 1602 C CA . TYR B 1 84 ? 8.836 0.713 3.057 1 98.94 84 TYR B CA 1
ATOM 1603 C C . TYR B 1 84 ? 9.07 -0.12 4.309 1 98.94 84 TYR B C 1
ATOM 1605 O O . TYR B 1 84 ? 9.562 -1.246 4.23 1 98.94 84 TYR B O 1
ATOM 1613 N N . SER B 1 85 ? 8.781 0.375 5.473 1 98.88 85 SER B N 1
ATOM 1614 C CA . SER B 1 85 ? 8.961 -0.427 6.68 1 98.88 85 SER B CA 1
ATOM 1615 C C . SER B 1 85 ? 8.016 -1.625 6.688 1 98.88 85 SER B C 1
ATOM 1617 O O . SER B 1 85 ? 8.414 -2.734 7.047 1 98.88 85 SER B O 1
ATOM 1619 N N . ALA B 1 86 ? 6.75 -1.401 6.324 1 98.88 86 ALA B N 1
ATOM 1620 C CA . ALA B 1 86 ? 5.777 -2.49 6.348 1 98.88 86 ALA B CA 1
ATOM 1621 C C . ALA B 1 86 ? 6.145 -3.574 5.336 1 98.88 86 ALA B C 1
ATOM 1623 O O . ALA B 1 86 ? 6.066 -4.766 5.645 1 98.88 86 ALA B O 1
ATOM 1624 N N . TYR B 1 87 ? 6.488 -3.176 4.102 1 98.81 87 TYR B N 1
ATOM 1625 C CA . TYR B 1 87 ? 6.938 -4.152 3.117 1 98.81 87 TYR B CA 1
ATOM 1626 C C . TYR B 1 87 ? 8.109 -4.969 3.652 1 98.81 87 TYR B C 1
ATOM 1628 O O . TYR B 1 87 ? 8.07 -6.203 3.643 1 98.81 87 TYR B O 1
ATOM 1636 N N . GLY B 1 88 ? 9.133 -4.258 4.113 1 98.81 88 GLY B N 1
ATOM 1637 C CA . GLY B 1 88 ? 10.336 -4.922 4.59 1 98.81 88 GLY B CA 1
ATOM 1638 C C . GLY B 1 88 ? 10.078 -5.848 5.762 1 98.81 88 GLY B C 1
ATOM 1639 O O . GLY B 1 88 ? 10.523 -7 5.762 1 98.81 88 GLY B O 1
ATOM 1640 N N . ILE B 1 89 ? 9.414 -5.402 6.773 1 98.88 89 ILE B N 1
ATOM 1641 C CA . ILE B 1 89 ? 9.125 -6.199 7.961 1 98.88 89 ILE B CA 1
ATOM 1642 C C . ILE B 1 89 ? 8.281 -7.414 7.578 1 98.88 89 ILE B C 1
ATOM 1644 O O . ILE B 1 89 ? 8.5 -8.516 8.094 1 98.88 89 ILE B O 1
ATOM 1648 N N . SER B 1 90 ? 7.312 -7.277 6.742 1 98.88 90 SER B N 1
ATOM 1649 C CA . SER B 1 90 ? 6.465 -8.375 6.293 1 98.88 90 SER B CA 1
ATOM 1650 C C . SER B 1 90 ? 7.281 -9.43 5.551 1 98.88 90 SER B C 1
ATOM 1652 O O . SER B 1 90 ? 7.016 -10.625 5.672 1 98.88 90 SER B O 1
ATOM 1654 N N . ARG B 1 91 ? 8.258 -8.992 4.727 1 98.69 91 ARG B N 1
ATOM 1655 C CA . ARG B 1 91 ? 9.133 -9.953 4.055 1 98.69 91 ARG B CA 1
ATOM 1656 C C . ARG B 1 91 ? 9.984 -10.719 5.062 1 98.69 91 ARG B C 1
ATOM 1658 O O . ARG B 1 91 ? 10.297 -11.891 4.859 1 98.69 91 ARG B O 1
ATOM 1665 N N . VAL B 1 92 ? 10.461 -10.031 6.074 1 98.81 92 VAL B N 1
ATOM 1666 C CA . VAL B 1 92 ? 11.195 -10.719 7.129 1 98.81 92 VAL B CA 1
ATOM 1667 C C . VAL B 1 92 ? 10.297 -11.766 7.781 1 98.81 92 VAL B C 1
ATOM 1669 O O . VAL B 1 92 ? 10.734 -12.891 8.039 1 98.81 92 VAL B O 1
ATOM 1672 N N . ILE B 1 93 ? 9.039 -11.398 8.086 1 98.75 93 ILE B N 1
ATOM 1673 C CA . ILE B 1 93 ? 8.07 -12.359 8.617 1 98.75 93 ILE B CA 1
ATOM 1674 C C . ILE B 1 93 ? 7.922 -13.531 7.656 1 98.75 93 ILE B C 1
ATOM 1676 O O . ILE B 1 93 ? 7.906 -14.688 8.078 1 98.75 93 ILE B O 1
ATOM 1680 N N . SER B 1 94 ? 7.801 -13.227 6.344 1 98.56 94 SER B N 1
ATOM 1681 C CA . SER B 1 94 ? 7.691 -14.266 5.328 1 98.56 94 SER B CA 1
ATOM 1682 C C . SER B 1 94 ? 8.906 -15.195 5.352 1 98.56 94 SER B C 1
ATOM 1684 O O . SER B 1 94 ? 8.766 -16.406 5.223 1 98.56 94 SER B O 1
ATOM 1686 N N . ILE B 1 95 ? 10.125 -14.633 5.477 1 98.38 95 ILE B N 1
ATOM 1687 C CA . ILE B 1 95 ? 11.359 -15.422 5.527 1 98.38 95 ILE B CA 1
ATOM 1688 C C . ILE B 1 95 ? 11.312 -16.375 6.715 1 98.38 95 ILE B C 1
ATOM 1690 O O . ILE B 1 95 ? 11.688 -17.547 6.598 1 98.38 95 ILE B O 1
ATOM 1694 N N . LEU B 1 96 ? 10.852 -15.906 7.812 1 98.19 96 LEU B N 1
ATOM 1695 C CA . LEU B 1 96 ? 10.789 -16.719 9.023 1 98.19 96 LEU B CA 1
ATOM 1696 C C . LEU B 1 96 ? 9.758 -17.828 8.875 1 98.19 96 LEU B C 1
ATOM 1698 O O . LEU B 1 96 ? 9.953 -18.938 9.375 1 98.19 96 LEU B O 1
ATOM 1702 N N . ILE B 1 97 ? 8.68 -17.641 8.18 1 97.25 97 ILE B N 1
ATOM 1703 C CA . ILE B 1 97 ? 7.57 -18.578 8.07 1 97.25 97 ILE B CA 1
ATOM 1704 C C . ILE B 1 97 ? 7.793 -19.5 6.883 1 97.25 97 ILE B C 1
ATOM 1706 O O . ILE B 1 97 ? 7.559 -20.719 6.98 1 97.25 97 ILE B O 1
ATOM 1710 N N . ASP B 1 98 ? 8.281 -18.953 5.75 1 97.62 98 ASP B N 1
ATOM 1711 C CA . ASP B 1 98 ? 8.234 -19.688 4.484 1 97.62 98 ASP B CA 1
ATOM 1712 C C . ASP B 1 98 ? 9.633 -20.078 4.023 1 97.62 98 ASP B C 1
ATOM 1714 O O . ASP B 1 98 ? 9.781 -20.969 3.18 1 97.62 98 ASP B O 1
ATOM 1718 N N . GLY B 1 99 ? 10.586 -19.375 4.496 1 97.38 99 GLY B N 1
ATOM 1719 C CA . GLY B 1 99 ? 11.953 -19.625 4.055 1 97.38 99 GLY B CA 1
ATOM 1720 C C . GLY B 1 99 ? 12.523 -18.5 3.211 1 97.38 99 GLY B C 1
ATOM 1721 O O . GLY B 1 99 ? 11.836 -17.516 2.92 1 97.38 99 GLY B O 1
ATOM 1722 N N . LEU B 1 100 ? 13.812 -18.656 2.797 1 97.56 100 LEU B N 1
AT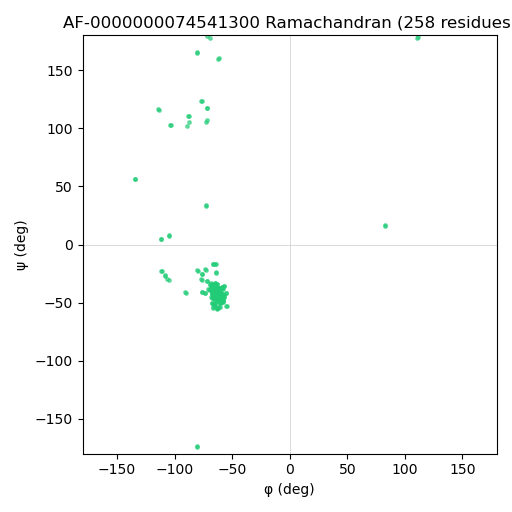OM 1723 C CA . LEU B 1 100 ? 14.547 -17.625 2.078 1 97.56 100 LEU B CA 1
ATOM 1724 C C . LEU B 1 100 ? 14.117 -17.562 0.617 1 97.56 100 LEU B C 1
ATOM 1726 O O . LEU B 1 100 ? 14.133 -18.578 -0.08 1 97.56 100 LEU B O 1
ATOM 1730 N N . PRO B 1 101 ? 13.68 -16.375 0.196 1 97.44 101 PRO B N 1
ATOM 1731 C CA . PRO B 1 101 ? 13.336 -16.25 -1.222 1 97.44 101 PRO B CA 1
ATOM 1732 C C . PRO B 1 101 ? 14.562 -16.047 -2.111 1 97.44 101 PRO B C 1
ATOM 1734 O O . PRO B 1 101 ? 15.695 -16.188 -1.65 1 97.44 101 PRO B O 1
ATOM 1737 N N . ASN B 1 102 ? 14.266 -15.781 -3.391 1 95.88 102 ASN B N 1
ATOM 1738 C CA . ASN B 1 102 ? 15.336 -15.539 -4.355 1 95.88 102 ASN B CA 1
ATOM 1739 C C . ASN B 1 102 ? 16.156 -14.312 -3.982 1 95.88 102 ASN B C 1
ATOM 1741 O O . ASN B 1 102 ? 15.688 -13.438 -3.246 1 95.88 102 ASN B O 1
ATOM 1745 N N . ILE B 1 103 ? 17.391 -14.203 -4.5 1 95.56 103 ILE B N 1
ATOM 1746 C CA . ILE B 1 103 ? 18.344 -13.18 -4.094 1 95.56 103 ILE B CA 1
ATOM 1747 C C . ILE B 1 103 ? 17.797 -11.797 -4.414 1 95.56 103 ILE B C 1
ATOM 1749 O O . ILE B 1 103 ? 18.031 -10.836 -3.676 1 95.56 103 ILE B O 1
ATOM 1753 N N . SER B 1 104 ? 17.109 -11.633 -5.52 1 95.06 104 SER B N 1
ATOM 1754 C CA . SER B 1 104 ? 16.531 -10.336 -5.871 1 95.06 104 SER B CA 1
ATOM 1755 C C . SER B 1 104 ? 15.578 -9.844 -4.797 1 95.06 104 SER B C 1
ATOM 1757 O O . SER B 1 104 ? 15.57 -8.656 -4.461 1 95.06 104 SER B O 1
ATOM 1759 N N . LEU B 1 105 ? 14.797 -10.766 -4.199 1 96.94 105 LEU B N 1
ATOM 1760 C CA . LEU B 1 105 ? 13.836 -10.406 -3.164 1 96.94 105 LEU B CA 1
ATOM 1761 C C . LEU B 1 105 ? 14.539 -10.148 -1.834 1 96.94 105 LEU B C 1
ATOM 1763 O O . LEU B 1 105 ? 14.102 -9.3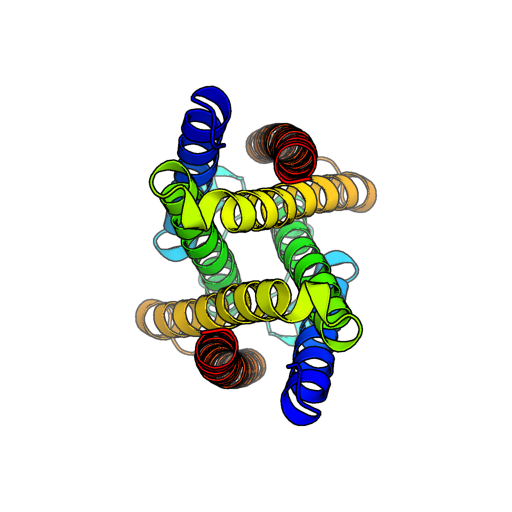05 -1.049 1 96.94 105 LEU B O 1
ATOM 1767 N N . VAL B 1 106 ? 15.648 -10.812 -1.58 1 97.38 106 VAL B N 1
ATOM 1768 C CA . VAL B 1 106 ? 16.438 -10.562 -0.379 1 97.38 106 VAL B CA 1
ATOM 1769 C C . VAL B 1 106 ? 17.016 -9.148 -0.43 1 97.38 106 VAL B C 1
ATOM 1771 O O . VAL B 1 106 ? 16.984 -8.422 0.565 1 97.38 106 VAL B O 1
ATOM 1774 N N . LEU B 1 107 ? 17.5 -8.781 -1.591 1 96.5 107 LEU B N 1
ATOM 1775 C CA . LEU B 1 107 ? 18.078 -7.453 -1.762 1 96.5 107 LEU B CA 1
ATOM 1776 C C . LEU B 1 107 ? 17 -6.375 -1.645 1 96.5 107 LEU B C 1
ATOM 1778 O O . LEU B 1 107 ? 17.25 -5.312 -1.064 1 96.5 107 LEU B O 1
ATOM 1782 N N . ILE B 1 108 ? 15.898 -6.648 -2.246 1 96.69 108 ILE B N 1
ATOM 1783 C CA . ILE B 1 108 ? 14.781 -5.715 -2.141 1 96.69 108 ILE B CA 1
ATOM 1784 C C . ILE B 1 108 ? 14.383 -5.551 -0.677 1 96.69 108 ILE B C 1
ATOM 1786 O O . ILE B 1 108 ? 14.102 -4.438 -0.225 1 96.69 108 ILE B O 1
ATOM 1790 N N . THR B 1 109 ? 14.32 -6.645 0.057 1 98.44 109 THR B N 1
ATOM 1791 C CA . THR B 1 109 ? 13.984 -6.613 1.477 1 98.44 109 THR B CA 1
ATOM 1792 C C . THR B 1 109 ? 14.961 -5.727 2.242 1 98.44 109 THR B C 1
ATOM 1794 O O . THR B 1 109 ? 14.547 -4.879 3.037 1 98.44 109 THR B O 1
ATOM 1797 N N . ALA B 1 110 ? 16.219 -5.926 2.039 1 98.44 110 ALA B N 1
ATOM 1798 C CA . ALA B 1 110 ? 17.234 -5.113 2.697 1 98.44 110 ALA B CA 1
ATOM 1799 C C . ALA B 1 110 ? 17.047 -3.633 2.371 1 98.44 110 ALA B C 1
ATOM 1801 O O . ALA B 1 110 ? 17.125 -2.781 3.26 1 98.44 110 ALA B O 1
ATOM 1802 N N . SER B 1 111 ? 16.859 -3.369 1.108 1 98.25 111 SER B N 1
ATOM 1803 C CA . SER B 1 111 ? 16.656 -1.989 0.68 1 98.25 111 SER B CA 1
ATOM 1804 C C . SER B 1 111 ? 15.406 -1.391 1.332 1 98.25 111 SER B C 1
ATOM 1806 O O . SER B 1 111 ? 15.43 -0.239 1.771 1 98.25 111 SER B O 1
ATOM 1808 N N . GLU B 1 112 ? 14.32 -2.154 1.398 1 98.75 112 GLU B N 1
ATOM 1809 C CA . GLU B 1 112 ? 13.078 -1.699 2.025 1 98.75 112 GLU B CA 1
ATOM 1810 C C . GLU B 1 112 ? 13.305 -1.345 3.492 1 98.75 112 GLU B C 1
ATOM 1812 O O . GLU B 1 112 ? 12.836 -0.305 3.963 1 98.75 112 GLU B O 1
ATOM 1817 N N . LEU B 1 113 ? 14.023 -2.18 4.148 1 98.81 113 LEU B N 1
ATOM 1818 C CA . LEU B 1 113 ? 14.281 -1.96 5.57 1 98.81 113 LEU B CA 1
ATOM 1819 C C . LEU B 1 113 ? 15.148 -0.725 5.781 1 98.81 113 LEU B C 1
ATOM 1821 O O . LEU B 1 113 ? 14.898 0.063 6.695 1 98.81 113 LEU B O 1
ATOM 1825 N N . VAL B 1 114 ? 16.109 -0.568 4.945 1 98.81 114 VAL B N 1
ATOM 1826 C CA . VAL B 1 114 ? 17 0.583 5.059 1 98.81 114 VAL B CA 1
ATOM 1827 C C . VAL B 1 114 ? 16.219 1.865 4.754 1 98.81 114 VAL B C 1
ATOM 1829 O O . VAL B 1 114 ? 16.281 2.83 5.52 1 98.81 114 VAL B O 1
ATOM 1832 N N . ILE B 1 115 ? 15.492 1.9 3.627 1 98.88 115 ILE B N 1
ATOM 1833 C CA . ILE B 1 115 ? 14.719 3.078 3.248 1 98.88 115 ILE B CA 1
ATOM 1834 C C . ILE B 1 115 ? 13.656 3.357 4.305 1 98.88 115 ILE B C 1
ATOM 1836 O O . ILE B 1 115 ? 13.406 4.516 4.66 1 98.88 115 ILE B O 1
ATOM 1840 N N . GLY B 1 116 ? 13 2.295 4.766 1 98.88 116 GLY B N 1
ATOM 1841 C CA . GLY B 1 116 ? 12.016 2.455 5.82 1 98.88 116 GLY B CA 1
ATOM 1842 C C . GLY B 1 116 ? 12.586 3.066 7.086 1 98.88 116 GLY B C 1
ATOM 1843 O O . GLY B 1 116 ? 12 3.992 7.652 1 98.88 116 GLY B O 1
ATOM 1844 N N . MET B 1 117 ? 13.711 2.555 7.516 1 98.75 117 MET B N 1
ATOM 1845 C CA . MET B 1 117 ? 14.367 3.068 8.711 1 98.75 117 MET B CA 1
ATOM 1846 C C . MET B 1 117 ? 14.766 4.531 8.531 1 98.75 117 MET B C 1
ATOM 1848 O O . MET B 1 117 ? 14.531 5.352 9.422 1 98.75 117 MET B O 1
ATOM 1852 N N . LEU B 1 118 ? 15.344 4.863 7.438 1 98.75 118 LEU B N 1
ATOM 1853 C CA . LEU B 1 118 ? 15.734 6.242 7.164 1 98.75 118 LEU B CA 1
ATOM 1854 C C . LEU B 1 118 ? 14.516 7.152 7.105 1 98.75 118 LEU B C 1
ATOM 1856 O O . LEU B 1 118 ? 14.57 8.297 7.562 1 98.75 118 LEU B O 1
ATOM 1860 N N . SER B 1 119 ? 13.453 6.656 6.492 1 98.81 119 SER B N 1
ATOM 1861 C CA . SER B 1 119 ? 12.211 7.434 6.438 1 98.81 119 SER B CA 1
ATOM 1862 C C . SER B 1 119 ? 11.703 7.766 7.836 1 98.81 119 SER B C 1
ATOM 1864 O O . SER B 1 119 ? 11.281 8.891 8.094 1 98.81 119 SER B O 1
ATOM 1866 N N . ILE B 1 120 ? 11.758 6.816 8.719 1 98.62 120 ILE B N 1
ATOM 1867 C CA . ILE B 1 120 ? 11.289 7.004 10.094 1 98.62 120 ILE B CA 1
ATOM 1868 C C . ILE B 1 120 ? 12.172 8.016 10.805 1 98.62 120 ILE B C 1
ATOM 1870 O O . ILE B 1 120 ? 11.68 8.914 11.492 1 98.62 120 ILE B O 1
ATOM 1874 N N . LEU B 1 121 ? 13.469 7.891 10.648 1 98.12 121 LEU B N 1
ATOM 1875 C CA . LEU B 1 121 ? 14.406 8.805 11.297 1 98.12 121 LEU B CA 1
ATOM 1876 C C . LEU B 1 121 ? 14.203 10.234 10.805 1 98.12 121 LEU B C 1
ATOM 1878 O O . LEU B 1 121 ? 14.211 11.172 11.602 1 98.12 121 LEU B O 1
ATOM 1882 N N . LEU B 1 122 ? 14.039 10.398 9.562 1 98 122 LEU B N 1
ATOM 1883 C CA . LEU B 1 122 ? 13.828 11.727 9 1 98 122 LEU B CA 1
ATOM 1884 C C . LEU B 1 122 ? 12.484 12.297 9.438 1 98 122 LEU B C 1
ATOM 1886 O O . LEU B 1 122 ? 12.359 13.508 9.656 1 98 122 LEU B O 1
ATOM 1890 N N . LEU B 1 123 ? 11.492 11.406 9.531 1 97.06 123 LEU B N 1
ATOM 1891 C CA . LEU B 1 123 ? 10.18 11.836 10.008 1 97.06 123 LEU B CA 1
ATOM 1892 C C . LEU B 1 123 ? 10.258 12.344 11.438 1 97.06 123 LEU B C 1
ATOM 1894 O O . LEU B 1 123 ? 9.68 13.383 11.766 1 97.06 123 LEU B O 1
ATOM 1898 N N . LEU B 1 124 ? 10.961 11.633 12.258 1 96.06 124 LEU B N 1
ATOM 1899 C CA . LEU B 1 124 ? 11.102 12.023 13.656 1 96.06 124 LEU B CA 1
ATOM 1900 C C . LEU B 1 124 ? 11.836 13.359 13.773 1 96.06 124 LEU B C 1
ATOM 1902 O O . LEU B 1 124 ? 11.484 14.195 14.609 1 96.06 124 LEU B O 1
ATOM 1906 N N . ASN B 1 125 ? 12.789 13.539 12.984 1 93.19 125 ASN B N 1
ATOM 1907 C CA . ASN B 1 125 ? 13.531 14.797 12.992 1 93.19 125 ASN B CA 1
ATOM 1908 C C . ASN B 1 125 ? 12.688 15.953 12.445 1 93.19 125 ASN B C 1
ATOM 1910 O O . ASN B 1 125 ? 12.805 17.078 12.914 1 93.19 125 ASN B O 1
ATOM 1914 N N . PHE B 1 126 ? 11.945 15.633 11.445 1 88.69 126 PHE B N 1
ATOM 1915 C CA . PHE B 1 126 ? 11.062 16.625 10.852 1 88.69 126 PHE B CA 1
ATOM 1916 C C . PHE B 1 126 ? 10.047 17.125 11.867 1 88.69 126 PHE B C 1
ATOM 1918 O O . PHE B 1 126 ? 9.758 18.328 11.922 1 88.69 126 PHE B O 1
ATOM 1925 N N . GLN B 1 127 ? 9.523 16.266 12.711 1 85 127 GLN B N 1
ATOM 1926 C CA . GLN B 1 127 ? 8.539 16.594 13.727 1 85 127 GLN B CA 1
ATOM 1927 C C . GLN B 1 127 ? 9.172 17.391 14.867 1 85 127 GLN B C 1
ATOM 1929 O O . GLN B 1 127 ? 8.523 18.234 15.484 1 85 127 GLN B O 1
ATOM 1934 N N . ARG B 1 128 ? 10.398 17.109 15.102 1 83.25 128 ARG B N 1
ATOM 1935 C CA . ARG B 1 128 ? 11.117 17.828 16.141 1 83.25 128 ARG B CA 1
ATOM 1936 C C . ARG B 1 128 ? 11.352 19.281 15.75 1 83.25 128 ARG B C 1
ATOM 1938 O O . ARG B 1 128 ? 11.273 20.172 16.594 1 83.25 128 ARG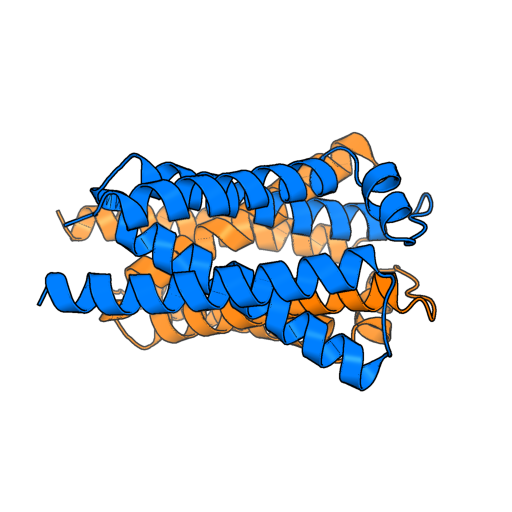 B O 1
ATOM 1945 N N . ASP B 1 129 ? 11.562 19.516 14.492 1 77.88 129 ASP B N 1
ATOM 1946 C CA . ASP B 1 129 ? 11.836 20.859 14.008 1 77.88 129 ASP B CA 1
ATOM 1947 C C . ASP B 1 129 ? 10.562 21.703 13.961 1 77.88 129 ASP B C 1
ATOM 1949 O O . ASP B 1 129 ? 10.625 22.938 14.016 1 77.88 129 ASP B O 1
ATOM 1953 N N . GLU B 1 130 ? 9.461 21.109 13.844 1 71.88 130 GLU B N 1
ATOM 1954 C CA . GLU B 1 130 ? 8.195 21.828 13.805 1 71.88 130 GLU B CA 1
ATOM 1955 C C . GLU B 1 130 ? 7.738 22.234 15.203 1 71.88 130 GLU B C 1
ATOM 1957 O O . GLU B 1 130 ? 6.949 23.156 15.367 1 71.88 130 GLU B O 1
ATOM 1962 N N . LYS B 1 131 ? 8.203 21.547 16.25 1 66.69 131 LYS B N 1
ATOM 1963 C CA . LYS B 1 131 ? 7.922 21.938 17.625 1 66.69 131 LYS B CA 1
ATOM 1964 C C . LYS B 1 131 ? 8.891 23.016 18.109 1 66.69 131 LYS B C 1
ATOM 1966 O O . LYS B 1 131 ? 8.484 23.969 18.766 1 66.69 131 LYS B O 1
#

Solvent-accessible surface area (backbone atoms only — not comparable to full-atom values): 12149 Å² total; per-residue (Å²): 124,85,46,72,67,56,26,53,48,26,38,51,56,7,49,52,28,30,51,56,8,46,36,28,43,75,40,40,50,66,52,36,42,73,42,68,24,83,62,67,95,41,40,36,49,48,30,54,46,12,12,53,13,28,26,36,21,53,49,9,48,48,18,28,46,16,33,76,35,71,92,36,30,66,60,17,28,51,51,41,21,49,49,28,32,27,29,17,53,24,32,52,53,29,33,73,75,63,37,83,51,45,69,66,53,52,52,48,34,53,50,23,39,51,53,8,52,52,26,43,55,51,40,55,50,54,56,55,60,74,98,123,85,46,72,65,56,25,52,48,26,38,50,56,7,49,52,28,31,52,55,8,45,37,28,42,75,41,38,51,67,52,35,42,74,44,68,26,83,62,66,97,42,39,37,49,49,30,54,45,12,11,52,13,28,27,36,22,53,49,10,48,50,16,28,47,17,32,75,34,71,93,36,30,67,60,16,28,52,51,42,21,49,48,27,33,26,30,17,52,24,32,52,51,28,35,74,74,63,37,82,50,44,68,65,54,52,52,50,33,52,50,23,40,51,53,9,52,51,25,44,56,51,39,54,52,52,56,56,63,74,104

Sequence (262 aa):
MKTKITRFFLMFAGMTGIYIGASLLFTPVSFEASAGIPVTDNVNLLSEIRSSGGTLLAAGMLILIGGFRIAMTRTALIVSSLFYSAYGISRVISILIDGLPNISLVLITASELVIGMLSILLLLNFQRDEKMKTKITRFFLMFAGMTGIYIGASLLFTPVSFEASAGIPVTDNVNLLSEIRSSGGTLLAAGMLILIGGFRIAMTRTALIVSSLFYSAYGISRVISILIDGLPNISLVLITASELVIGMLSILLLLNFQRDEK

Foldseek 3Di:
DQDPVLLVLLQVLLVVLLVQLVCQQPPVQVSVVVQVDHDDPDPVVSVVSNVVSPVSNVLSVLSNVLSVDVVSVLVSLVSLLVVLCVLLVVVVVCCVVPNDGDPVVVVSSVVSNVSNVVSVVVNVVVVVVVD/DQDPVLLVLLQVLLVVLLVQLVCQQPPVQVSVVVQVDHDDPDPVVSVVSNVVSPVSNVLSVLSNVLSVDVVSVLVSLVSLLVVLCVLLVVVVVCCVVPNDGDPVVVVSSVVSNVSNVVSVVVNVVVVVVVD

Nearest PDB structures (foldseek):
  2rld-assembly1_A  TM=6.288E-01  e=1.872E+00  Bacteroides thetaiotaomicron VPI-5482
  2rld-assembly1_A  TM=6.289E-01  e=1.872E+00  Bacteroides thetaiotaomicron VPI-5482

Radius of gyration: 17.61 Å; Cα contacts (8 Å, |Δi|>4): 459; chains: 2; bounding box: 39×50×37 Å

Secondary structure (DSSP, 8-state):
---HHHHHHHHHHHHHHHHHHHHHHH-HHHHHHTTT----S-HHHHHHHHHHHHHHHHHHHHHHHHHH-GGGHHHHHHHHHHHHHHHHHHHHHHHHHH----HHHHHHHHHHHHHHHHHHHHHHHHHHHH-/---HHHHHHHHHHHHHHHHHHHHHHH-HHHHHHTTT----S-HHHHHHHHHHHHHHHHHHHHHHHHHH-GGGHHHHHHHHHHHHHHHHHHHHHHHHHH----HHHHHHHHHHHHHHHHHHHHHHHHHHHH-